Protein AF-X6LJA3-F1 (afdb_monomer_lite)

Secondary structure (DSSP, 8-state):
--------------PPP----BS---SEEEEEEEE--TTSHHHHTT--EEEEEESEEEEE-TTT--EE-TTT-SEEEEEEEEEEEESEEEEEEETTEEEEEEE--SEEEEE--TT--EEEEEEE-----SSHHHHHHHHHHHHTSHHHHHHHHHHHHTT-EEE--SSSSPHHHHHHHHHHHHTT-GGG---SS--EEE-SSHHHHHHHHHHHHTGGGGT-EEEEEEE-SSSPPTT----EEEEEE-GGG-

Radius of gyration: 22.87 Å; chains: 1; bounding box: 49×84×53 Å

pLDDT: mean 87.42, std 14.72, range [33.22, 97.56]

Organism: Reticulomyxa filosa (NCBI:txid46433)

Structure (mmCIF, N/CA/C/O backbone):
data_AF-X6LJA3-F1
#
_entry.id   AF-X6LJA3-F1
#
loop_
_atom_site.group_PDB
_atom_site.id
_atom_site.type_symbol
_atom_site.label_atom_id
_atom_site.label_alt_id
_atom_site.label_comp_id
_atom_site.label_asym_id
_atom_site.label_entity_id
_atom_site.label_seq_id
_atom_site.pdbx_PDB_ins_code
_atom_site.Cartn_x
_atom_site.Cartn_y
_atom_site.Cartn_z
_atom_site.occupancy
_atom_site.B_iso_or_equiv
_atom_site.auth_seq_id
_atom_site.auth_comp_id
_atom_site.auth_asym_id
_atom_site.auth_atom_id
_atom_site.pdbx_PDB_model_num
ATOM 1 N N . LEU A 1 1 ? -17.280 -63.345 0.187 1.00 38.72 1 LEU A N 1
ATOM 2 C CA . LEU A 1 1 ? -16.362 -62.192 0.068 1.00 38.72 1 LEU A CA 1
ATOM 3 C C . LEU A 1 1 ? -17.140 -60.957 0.488 1.00 38.72 1 LEU A C 1
ATOM 5 O O . LEU A 1 1 ? -18.298 -60.854 0.119 1.00 38.72 1 LEU A O 1
ATOM 9 N N . LYS A 1 2 ? -16.564 -60.158 1.389 1.00 33.75 2 LYS A N 1
ATOM 10 C CA . LYS A 1 2 ? -17.203 -59.024 2.069 1.00 33.75 2 LYS A CA 1
ATOM 11 C C . LYS A 1 2 ? -17.389 -57.859 1.091 1.00 33.75 2 LYS A C 1
ATOM 13 O O . LYS A 1 2 ? -16.405 -57.447 0.490 1.00 33.75 2 LYS A O 1
ATOM 18 N N . ASP A 1 3 ? -18.602 -57.322 0.999 1.00 35.16 3 ASP A N 1
ATOM 19 C CA . ASP A 1 3 ? -18.857 -56.023 0.373 1.00 35.16 3 ASP A CA 1
ATOM 20 C C . ASP A 1 3 ? -18.461 -54.910 1.350 1.00 35.16 3 ASP A C 1
ATOM 22 O O . ASP A 1 3 ? -19.082 -54.709 2.399 1.00 35.16 3 ASP A O 1
ATOM 26 N N . GLU A 1 4 ? -17.370 -54.218 1.029 1.00 37.41 4 GLU A N 1
ATOM 27 C CA . GLU A 1 4 ? -16.898 -53.047 1.756 1.00 37.41 4 GLU A CA 1
ATOM 28 C C . GLU A 1 4 ? -17.726 -51.811 1.392 1.00 37.41 4 GLU A C 1
ATOM 30 O O . GLU A 1 4 ? -17.773 -51.356 0.249 1.00 37.41 4 GLU A O 1
ATOM 35 N N . LYS A 1 5 ? -18.338 -51.226 2.424 1.00 42.97 5 LYS A N 1
ATOM 36 C CA . LYS A 1 5 ? -18.842 -49.854 2.438 1.00 42.97 5 LYS A CA 1
ATOM 37 C C . LYS A 1 5 ? -17.719 -48.878 2.060 1.00 42.97 5 LYS A C 1
ATOM 39 O O . LYS A 1 5 ? -16.726 -48.786 2.777 1.00 42.97 5 LYS A O 1
ATOM 44 N N . ARG A 1 6 ? -17.939 -48.041 1.046 1.00 34.94 6 ARG A N 1
ATOM 45 C CA . ARG A 1 6 ? -17.302 -46.718 0.950 1.00 34.94 6 ARG A CA 1
ATOM 46 C C . ARG A 1 6 ? -18.388 -45.654 0.942 1.00 34.94 6 ARG A C 1
ATOM 48 O O . ARG A 1 6 ? -18.987 -45.367 -0.088 1.00 34.94 6 ARG A O 1
ATOM 55 N N . GLY A 1 7 ? -18.649 -45.103 2.125 1.00 33.22 7 GLY A N 1
ATOM 56 C CA . GLY A 1 7 ? -19.331 -43.825 2.252 1.00 33.22 7 GLY A CA 1
ATOM 57 C C . GLY A 1 7 ? -18.412 -42.738 1.706 1.00 33.22 7 GLY A C 1
ATOM 58 O O . GLY A 1 7 ? -17.298 -42.569 2.194 1.00 33.22 7 GLY A O 1
ATOM 59 N N . GLN A 1 8 ? -18.861 -42.043 0.669 1.00 35.50 8 GLN A N 1
ATOM 60 C CA . GLN A 1 8 ? -18.330 -40.735 0.319 1.00 35.50 8 GLN A CA 1
ATOM 61 C C . GLN A 1 8 ? -19.235 -39.714 1.000 1.00 35.50 8 GLN A C 1
ATOM 63 O O . GLN A 1 8 ? -20.288 -39.352 0.479 1.00 35.50 8 GLN A O 1
ATOM 68 N N . GLU A 1 9 ? -18.846 -39.293 2.202 1.00 36.38 9 GLU A N 1
ATOM 69 C CA . GLU A 1 9 ? -19.297 -38.010 2.726 1.00 36.38 9 GLU A CA 1
ATOM 70 C C . GLU A 1 9 ? -18.697 -36.945 1.809 1.00 36.38 9 GLU A C 1
ATOM 72 O O . GLU A 1 9 ? -17.490 -36.713 1.791 1.00 36.38 9 GLU A O 1
ATOM 77 N N . ALA A 1 10 ? -19.544 -36.364 0.964 1.00 38.62 10 ALA A N 1
ATOM 78 C CA . ALA A 1 10 ? -19.203 -35.155 0.250 1.00 38.62 10 ALA A CA 1
ATOM 79 C C . ALA A 1 10 ? -18.990 -34.062 1.303 1.00 38.62 10 ALA A C 1
ATOM 81 O O . ALA A 1 10 ? -19.958 -33.564 1.881 1.00 38.62 10 ALA A O 1
ATOM 82 N N . GLU A 1 11 ? -17.730 -33.714 1.571 1.00 42.91 11 GLU A N 1
ATOM 83 C CA . GLU A 1 11 ? -17.377 -32.461 2.232 1.00 42.91 11 GLU A CA 1
ATOM 84 C C . GLU A 1 11 ? -17.993 -31.330 1.407 1.00 42.91 11 GLU A C 1
ATOM 86 O O . GLU A 1 11 ? -17.476 -30.905 0.373 1.00 42.91 11 GLU A O 1
ATOM 91 N N . GLN A 1 12 ? -19.171 -30.882 1.839 1.00 41.72 12 GLN A N 1
ATOM 92 C CA . GLN A 1 12 ? -19.770 -29.656 1.358 1.00 41.72 12 GLN A CA 1
ATOM 93 C C . GLN A 1 12 ? -18.778 -28.544 1.682 1.00 41.72 12 GLN A C 1
ATOM 95 O O . GLN A 1 12 ? -18.603 -28.182 2.846 1.00 41.72 12 GLN A O 1
ATOM 100 N N . LEU A 1 13 ? -18.120 -28.028 0.644 1.00 38.31 13 LEU A N 1
ATOM 101 C CA . LEU A 1 13 ? -17.401 -26.762 0.670 1.00 38.31 13 LEU A CA 1
ATOM 102 C C . LEU A 1 13 ? -18.356 -25.705 1.234 1.00 38.31 13 LEU A C 1
ATOM 104 O O . LEU A 1 13 ? -19.210 -25.173 0.521 1.00 38.31 13 LEU A O 1
ATOM 108 N N . LYS A 1 14 ? -18.257 -25.445 2.540 1.00 37.75 14 LYS A N 1
ATOM 109 C CA . LYS A 1 14 ? -18.965 -24.346 3.183 1.00 37.75 14 LYS A CA 1
ATOM 110 C C . LYS A 1 14 ? -18.365 -23.071 2.617 1.00 37.75 14 LYS A C 1
ATOM 112 O O . LYS A 1 14 ? -17.208 -22.755 2.876 1.00 37.75 14 LYS A O 1
ATOM 117 N N . LYS A 1 15 ? -19.153 -22.375 1.801 1.00 37.47 15 LYS A N 1
ATOM 118 C CA . LYS A 1 15 ? -18.878 -20.997 1.407 1.00 37.47 15 LYS A CA 1
ATOM 119 C C . LYS A 1 15 ? -18.719 -20.207 2.711 1.00 37.47 15 LYS A C 1
ATOM 121 O O . LYS A 1 15 ? -19.628 -20.245 3.536 1.00 37.47 15 LYS A O 1
ATOM 126 N N . GLU A 1 16 ? -17.563 -19.590 2.945 1.00 37.09 16 GLU A N 1
ATOM 127 C CA . GLU A 1 16 ? -17.429 -18.644 4.055 1.00 37.09 16 GLU A CA 1
ATOM 128 C C . GLU A 1 16 ? -18.474 -17.542 3.848 1.00 37.09 16 GLU A C 1
ATOM 130 O O . GLU A 1 16 ? -18.558 -16.967 2.760 1.00 37.09 16 GLU A O 1
ATOM 135 N N . ASP A 1 17 ? -19.310 -17.299 4.858 1.00 40.81 17 ASP A N 1
ATOM 136 C CA . ASP A 1 17 ? -20.282 -16.211 4.823 1.00 40.81 17 ASP A CA 1
ATOM 137 C C . ASP A 1 17 ? -19.525 -14.888 4.631 1.00 40.81 17 ASP A C 1
ATOM 139 O O . ASP A 1 17 ? -18.655 -14.545 5.439 1.00 40.81 17 ASP A O 1
ATOM 143 N N . GLU A 1 18 ? -19.847 -14.144 3.566 1.00 46.94 18 GLU A N 1
ATOM 144 C CA . GLU A 1 18 ? -19.379 -12.769 3.380 1.00 46.94 18 GLU A CA 1
ATOM 145 C C . GLU A 1 18 ? -19.833 -11.948 4.591 1.00 46.94 18 GLU A C 1
ATOM 147 O O . GLU A 1 18 ? -21.002 -11.579 4.727 1.00 46.94 18 GLU A O 1
ATOM 152 N N . LYS A 1 19 ? -18.912 -11.695 5.524 1.00 60.56 19 LYS A N 1
ATOM 153 C CA . LYS A 1 19 ? -19.192 -10.856 6.685 1.00 60.56 19 LYS A CA 1
ATOM 154 C C . LYS A 1 19 ? -19.360 -9.427 6.192 1.00 60.56 19 LYS A C 1
ATOM 156 O O . LYS A 1 19 ? -18.410 -8.818 5.714 1.00 60.56 19 LYS A O 1
ATOM 161 N N . VAL A 1 20 ? -20.575 -8.906 6.307 1.00 78.06 20 VAL A N 1
ATOM 162 C CA . VAL A 1 20 ? -20.877 -7.503 6.023 1.00 78.06 20 VAL A CA 1
ATOM 163 C C . VAL A 1 20 ? -20.087 -6.630 7.004 1.00 78.06 20 VAL A C 1
ATOM 165 O O . VAL A 1 20 ? -20.185 -6.807 8.218 1.00 78.06 20 VAL A O 1
ATOM 168 N N . GLU A 1 21 ? -19.291 -5.698 6.486 1.00 86.31 21 GLU A N 1
ATOM 169 C CA . GLU A 1 21 ? -18.510 -4.736 7.273 1.00 86.31 21 GLU A CA 1
ATOM 170 C C . GLU A 1 21 ? -19.047 -3.316 7.042 1.00 86.31 21 GLU A C 1
ATOM 172 O O . GLU A 1 21 ? -19.585 -3.008 5.977 1.00 86.31 21 GLU A O 1
ATOM 177 N N . ILE A 1 22 ? -18.920 -2.446 8.048 1.00 89.56 22 ILE A N 1
ATOM 178 C CA . ILE A 1 22 ? -19.412 -1.063 8.008 1.00 89.56 22 ILE A CA 1
ATOM 179 C C . ILE A 1 22 ? -18.238 -0.085 7.955 1.00 89.56 22 ILE A C 1
ATOM 181 O O . ILE A 1 22 ? -17.279 -0.219 8.711 1.00 89.56 22 ILE A O 1
ATOM 185 N N . GLY A 1 23 ? -18.350 0.950 7.123 1.00 87.81 23 GLY A N 1
ATOM 186 C CA . GLY A 1 23 ? -17.330 1.987 6.966 1.00 87.81 23 GLY A CA 1
ATOM 187 C C . GLY A 1 23 ? -16.419 1.762 5.760 1.00 87.81 23 GLY A C 1
ATOM 188 O O . GLY A 1 23 ? -16.382 0.689 5.164 1.00 87.81 23 GLY A O 1
ATOM 189 N N . GLU A 1 24 ? -15.692 2.812 5.384 1.00 89.44 24 GLU A N 1
ATOM 190 C CA . GLU A 1 24 ? -14.784 2.798 4.238 1.00 89.44 24 GLU A CA 1
ATOM 191 C C . GLU A 1 24 ? -13.332 2.800 4.697 1.00 89.44 24 GLU A C 1
ATOM 193 O O . GLU A 1 24 ? -12.935 3.576 5.568 1.00 89.44 24 GLU A O 1
ATOM 198 N N . THR A 1 25 ? -12.508 2.004 4.027 1.00 91.62 25 THR A N 1
ATOM 199 C CA . THR A 1 25 ? -11.062 2.045 4.204 1.00 91.62 25 THR A CA 1
ATOM 200 C C . THR A 1 25 ? -10.405 2.956 3.172 1.00 91.62 25 THR A C 1
ATOM 202 O O . THR A 1 25 ? -10.719 2.875 1.981 1.00 91.62 25 THR A O 1
ATOM 205 N N . LYS A 1 26 ? -9.467 3.805 3.603 1.00 91.88 26 LYS A N 1
ATOM 206 C CA . LYS A 1 26 ? -8.723 4.743 2.737 1.00 91.88 26 LYS A CA 1
ATOM 207 C C . LYS A 1 26 ? -7.233 4.704 3.063 1.00 91.88 26 LYS A C 1
ATOM 209 O O . LYS A 1 26 ? -6.812 3.988 3.967 1.00 91.88 26 LYS A O 1
ATOM 214 N N . SER A 1 27 ? -6.417 5.429 2.298 1.00 91.62 27 SER A N 1
ATOM 215 C CA . SER A 1 27 ? -4.964 5.442 2.507 1.00 91.62 27 SER A CA 1
ATOM 216 C C . SER A 1 27 ? -4.586 5.948 3.904 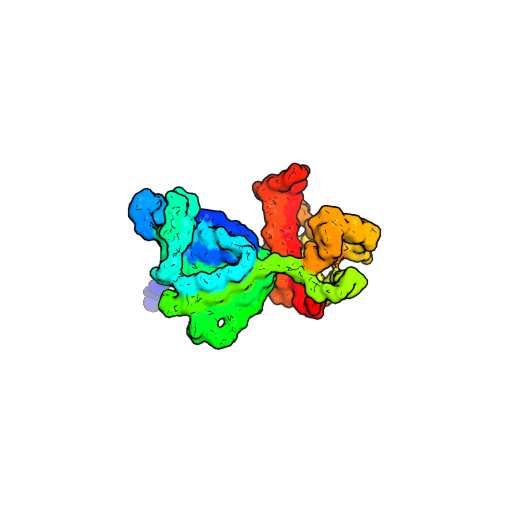1.00 91.62 27 SER A C 1
ATOM 218 O O . SER A 1 27 ? -5.279 6.797 4.469 1.00 91.62 27 SER A O 1
ATOM 220 N N . GLY A 1 28 ? -3.495 5.413 4.449 1.00 94.44 28 GLY A N 1
ATOM 221 C CA . GLY A 1 28 ? -3.054 5.626 5.823 1.00 94.44 28 GLY A CA 1
ATOM 222 C C . GLY A 1 28 ? -3.574 4.557 6.788 1.00 94.44 28 GLY A C 1
ATOM 223 O O . GLY A 1 28 ? -3.700 3.383 6.432 1.00 94.44 28 GLY A O 1
ATOM 224 N N . ILE A 1 29 ? -3.837 4.962 8.028 1.00 97.50 29 ILE A N 1
ATOM 225 C CA . ILE A 1 29 ? -4.220 4.079 9.131 1.00 97.50 29 ILE A CA 1
ATOM 226 C C . ILE A 1 29 ? -5.731 3.858 9.123 1.00 97.50 29 ILE A C 1
ATOM 228 O O . ILE A 1 29 ? -6.516 4.807 9.090 1.00 97.50 29 ILE A O 1
ATOM 232 N N . ASN A 1 30 ? -6.141 2.595 9.199 1.00 97.56 30 ASN A N 1
ATOM 233 C CA . ASN A 1 30 ? -7.525 2.180 9.372 1.00 97.56 30 ASN A CA 1
ATOM 234 C C . ASN A 1 30 ? -7.624 1.250 10.584 1.00 97.56 30 ASN A C 1
ATOM 236 O O . ASN A 1 30 ? -6.817 0.334 10.731 1.00 97.56 30 ASN A O 1
ATOM 240 N N . LEU A 1 31 ? -8.613 1.463 11.443 1.00 96.81 31 LEU A N 1
ATOM 241 C CA . LEU A 1 31 ? -8.868 0.641 12.624 1.00 96.81 31 LEU A CA 1
ATOM 242 C C . LEU A 1 31 ? -10.169 -0.133 12.444 1.00 96.81 31 LEU A C 1
ATOM 244 O O . LEU A 1 31 ? -11.146 0.437 11.965 1.00 96.81 31 LEU A O 1
ATOM 248 N N . GLN A 1 32 ? -10.191 -1.400 12.852 1.00 96.69 32 GLN A N 1
ATOM 249 C CA . GLN A 1 32 ? -11.406 -2.211 12.913 1.00 96.69 32 GLN A CA 1
ATOM 250 C C . GLN A 1 32 ? -11.780 -2.471 14.369 1.00 96.69 32 GLN A C 1
ATOM 252 O O . GLN A 1 32 ? -10.968 -3.004 15.128 1.00 96.69 32 GLN A O 1
ATOM 257 N N . GLY A 1 33 ? -13.012 -2.147 14.742 1.00 95.44 33 GLY A N 1
ATOM 258 C CA . GLY A 1 33 ? -13.569 -2.436 16.064 1.00 95.44 33 GLY A CA 1
ATOM 259 C C . GLY A 1 33 ? -15.067 -2.705 16.002 1.00 95.44 33 GLY A C 1
ATOM 260 O O . GLY A 1 33 ? -15.605 -3.012 14.936 1.00 95.44 33 GLY A O 1
ATOM 261 N N . TYR A 1 34 ? -15.745 -2.561 17.139 1.00 95.06 34 TYR A N 1
ATOM 262 C CA . TYR A 1 34 ? -17.189 -2.765 17.255 1.00 95.06 34 TYR A CA 1
ATOM 263 C C . TYR A 1 34 ? -17.862 -1.571 17.925 1.00 95.06 34 TYR A C 1
ATOM 265 O O . TYR A 1 34 ? -17.374 -1.044 18.924 1.00 95.06 34 TYR A O 1
ATOM 273 N N . CYS A 1 35 ? -19.000 -1.144 17.379 1.00 95.19 35 CYS A N 1
ATOM 274 C CA . CYS A 1 35 ? -19.807 -0.090 17.984 1.00 95.19 35 CYS A CA 1
ATOM 275 C C . CYS A 1 35 ? -20.523 -0.617 19.238 1.00 95.19 35 CYS A C 1
ATOM 277 O O . CYS A 1 35 ? -21.160 -1.667 19.195 1.00 95.19 35 CYS A O 1
ATOM 279 N N . THR A 1 36 ? -20.441 0.124 20.342 1.00 95.12 36 THR A N 1
ATOM 280 C CA . THR A 1 36 ? -21.101 -0.196 21.619 1.00 95.12 36 THR A CA 1
ATOM 281 C C . THR A 1 36 ? -22.424 0.545 21.817 1.00 95.12 36 THR A C 1
ATOM 283 O O . THR A 1 36 ? -23.137 0.280 22.784 1.00 95.12 36 THR A O 1
ATOM 286 N N . ASN A 1 37 ? -22.781 1.461 20.910 1.00 95.19 37 ASN A N 1
ATOM 287 C CA . ASN A 1 37 ? -24.060 2.160 20.955 1.00 95.19 37 ASN A CA 1
ATOM 288 C C . ASN A 1 37 ? -25.196 1.201 20.588 1.00 95.19 37 ASN A C 1
ATOM 290 O O . ASN A 1 37 ? -25.373 0.885 19.417 1.00 95.19 37 ASN A O 1
ATOM 294 N N . MET A 1 38 ? -25.995 0.783 21.568 1.00 93.38 38 MET A N 1
ATOM 295 C CA . MET A 1 38 ? -27.078 -0.185 21.362 1.00 93.38 38 MET A CA 1
ATOM 296 C C . MET A 1 38 ? -28.161 0.285 20.384 1.00 93.38 38 MET A C 1
ATOM 298 O O . MET A 1 38 ? -28.893 -0.557 19.869 1.00 93.38 38 MET A O 1
ATOM 302 N N . ASP A 1 39 ? -28.247 1.585 20.085 1.00 94.75 39 ASP A N 1
ATOM 303 C CA . ASP A 1 39 ? -29.182 2.125 19.093 1.00 94.75 39 ASP A CA 1
ATOM 304 C C . ASP A 1 39 ? -28.651 2.062 17.651 1.00 94.75 39 ASP A C 1
ATOM 306 O O . ASP A 1 39 ? -29.443 2.094 16.706 1.00 94.75 39 ASP A O 1
ATOM 310 N N . CYS A 1 40 ? -27.337 1.892 17.480 1.00 95.44 40 CYS A N 1
ATOM 311 C CA . CYS A 1 40 ? -26.640 1.781 16.198 1.00 95.44 40 CYS A CA 1
ATOM 312 C C . CYS A 1 40 ? -26.949 0.450 15.493 1.00 95.44 40 CYS A C 1
ATOM 314 O O . CYS A 1 40 ? -26.982 -0.609 16.131 1.00 95.44 40 CYS A O 1
ATOM 316 N N . LEU A 1 41 ? -27.126 0.466 14.168 1.00 93.31 41 LEU A N 1
ATOM 317 C CA . LEU A 1 41 ? -27.414 -0.753 13.405 1.00 93.31 41 LEU A CA 1
ATOM 318 C C . LEU A 1 41 ? -26.207 -1.693 13.404 1.00 93.31 41 LEU A C 1
ATOM 320 O O . LEU A 1 41 ? -26.367 -2.897 13.619 1.00 93.31 41 LEU A O 1
ATOM 324 N N . ALA A 1 42 ? -25.001 -1.135 13.256 1.00 92.75 42 ALA A N 1
ATOM 325 C CA . ALA A 1 42 ? -23.762 -1.906 13.310 1.00 92.75 42 ALA A CA 1
ATOM 326 C C . ALA A 1 42 ? -23.606 -2.663 14.642 1.00 92.75 42 ALA A C 1
ATOM 328 O O . ALA A 1 42 ? -23.199 -3.823 14.649 1.00 92.75 42 ALA A O 1
ATOM 329 N N . ALA A 1 43 ? -23.986 -2.041 15.765 1.00 93.69 43 ALA A N 1
ATOM 330 C CA . ALA A 1 43 ? -23.938 -2.669 17.085 1.00 93.69 43 ALA A CA 1
ATOM 331 C C . ALA A 1 43 ? -24.987 -3.783 17.234 1.00 93.69 43 ALA A C 1
ATOM 333 O O . ALA A 1 43 ? -24.655 -4.892 17.656 1.00 93.69 43 ALA A O 1
ATOM 334 N N . LYS A 1 44 ? -26.240 -3.522 16.830 1.00 93.69 44 LYS A N 1
ATOM 335 C CA . LYS A 1 44 ? -27.345 -4.501 16.886 1.00 93.69 44 LYS A CA 1
ATOM 336 C C . LYS A 1 44 ? -27.031 -5.768 16.092 1.00 93.69 44 LYS A C 1
ATOM 338 O O . LYS A 1 44 ? -27.313 -6.870 16.556 1.00 93.69 44 LYS A O 1
ATOM 343 N N . ALA A 1 45 ? -26.413 -5.608 14.924 1.00 91.81 45 ALA A N 1
ATOM 344 C CA . ALA A 1 45 ? -26.000 -6.710 14.063 1.00 91.81 45 ALA A CA 1
ATOM 345 C C . ALA A 1 45 ? -24.590 -7.252 14.382 1.00 91.81 45 ALA A C 1
ATOM 347 O O . ALA A 1 45 ? -24.152 -8.206 13.743 1.00 91.81 45 ALA A O 1
ATOM 348 N N . LYS A 1 46 ? -23.887 -6.683 15.377 1.00 92.12 46 LYS A N 1
ATOM 349 C CA . LYS A 1 46 ? -22.508 -7.041 15.767 1.00 92.12 46 LYS A CA 1
ATOM 350 C C . LYS A 1 46 ? -21.526 -7.036 14.587 1.00 92.12 46 LYS A C 1
ATOM 352 O O . LYS A 1 46 ? -20.637 -7.884 14.503 1.00 92.12 46 LYS A O 1
ATOM 357 N N . LEU A 1 47 ? -21.701 -6.090 13.667 1.00 93.50 47 LEU A N 1
ATOM 358 C CA . LEU A 1 47 ? -20.872 -5.977 12.472 1.00 93.50 47 LEU A CA 1
ATOM 359 C C . LEU A 1 47 ? -19.531 -5.311 12.812 1.00 93.50 47 LEU A C 1
ATOM 361 O O . LEU A 1 47 ? -19.511 -4.355 13.596 1.00 93.50 47 LEU A O 1
ATOM 365 N N . PRO A 1 48 ? -18.414 -5.767 12.217 1.00 94.56 48 PRO A N 1
ATOM 366 C CA . PRO A 1 48 ? -17.148 -5.054 12.287 1.00 94.56 48 PRO A CA 1
ATOM 367 C C . PRO A 1 48 ? -17.260 -3.665 11.652 1.00 94.56 48 PRO A C 1
ATOM 369 O O . PRO A 1 48 ? -17.876 -3.494 10.597 1.00 94.56 48 PRO A O 1
ATOM 372 N N . VAL A 1 49 ? -16.627 -2.679 12.285 1.00 95.75 49 VAL A N 1
ATOM 373 C CA . VAL A 1 49 ? -16.668 -1.276 11.868 1.00 95.75 49 VAL A CA 1
ATOM 374 C C . VAL A 1 49 ? -15.259 -0.772 11.582 1.00 95.75 49 VAL A C 1
ATOM 376 O O . VAL A 1 49 ? -14.405 -0.791 12.469 1.00 95.75 49 VAL A O 1
ATOM 379 N N . TRP A 1 50 ? -15.035 -0.289 10.363 1.00 96.88 50 TRP A N 1
ATOM 380 C CA . TRP A 1 50 ? -13.813 0.382 9.939 1.00 96.88 50 TRP A CA 1
ATOM 381 C C . TRP A 1 50 ? -13.856 1.884 10.223 1.00 96.88 50 TRP A C 1
ATOM 383 O O . TRP A 1 50 ? -14.834 2.568 9.921 1.00 96.88 50 TRP A O 1
ATOM 393 N N . ILE A 1 51 ? -12.750 2.406 10.747 1.00 96.19 51 ILE A N 1
ATOM 394 C CA . ILE A 1 51 ? -12.495 3.834 10.943 1.00 96.19 51 ILE A CA 1
ATOM 395 C C . ILE A 1 51 ? -11.212 4.190 10.203 1.00 96.19 51 ILE A C 1
ATOM 397 O O . ILE A 1 51 ? -10.160 3.625 10.497 1.00 96.19 51 ILE A O 1
ATOM 401 N N . ASN A 1 52 ? -11.269 5.150 9.284 1.00 96.31 52 ASN A N 1
ATOM 402 C CA . ASN A 1 52 ? -10.075 5.694 8.646 1.00 96.31 52 ASN A CA 1
ATOM 403 C C . ASN A 1 52 ? -9.570 6.923 9.414 1.00 96.31 52 ASN A C 1
ATOM 405 O O . ASN A 1 52 ? -10.321 7.870 9.632 1.00 96.31 52 ASN A O 1
ATOM 409 N N . LEU A 1 53 ? -8.293 6.905 9.793 1.00 95.69 53 LEU A N 1
ATOM 410 C CA . LEU A 1 53 ? -7.608 8.006 10.478 1.00 95.69 53 LEU A CA 1
ATOM 411 C C . LEU A 1 53 ? -6.630 8.755 9.560 1.00 95.69 53 LEU A C 1
ATOM 413 O O . LEU A 1 53 ? -6.103 9.796 9.940 1.00 95.69 53 LEU A O 1
ATOM 417 N N . GLY A 1 54 ? -6.406 8.257 8.340 1.00 95.75 54 GLY A N 1
ATOM 418 C CA . GLY A 1 54 ? -5.509 8.878 7.368 1.00 95.75 54 GLY A CA 1
ATOM 419 C C . GLY A 1 54 ? -4.027 8.704 7.712 1.00 95.75 54 GLY A C 1
ATOM 420 O O . GLY A 1 54 ? -3.635 7.758 8.396 1.00 95.75 54 GLY A O 1
ATOM 421 N N . PHE A 1 55 ? -3.183 9.587 7.176 1.00 95.81 55 PHE A N 1
ATOM 422 C CA . PHE A 1 55 ? -1.745 9.605 7.461 1.00 95.81 55 PHE A CA 1
ATOM 423 C C . PHE A 1 55 ? -1.460 10.377 8.748 1.00 95.81 55 PHE A C 1
ATOM 425 O O . PHE A 1 55 ? -2.054 11.429 8.980 1.00 95.81 55 PHE A O 1
ATOM 432 N N . GLY A 1 56 ? -0.511 9.891 9.540 1.00 96.69 56 GLY A N 1
ATOM 433 C CA . GLY A 1 56 ? -0.124 10.502 10.802 1.00 96.69 56 GLY A CA 1
ATOM 434 C C . GLY A 1 56 ? 0.388 9.477 11.802 1.00 96.69 56 GLY A C 1
ATOM 435 O O . GLY A 1 56 ? 0.624 8.315 11.462 1.00 96.69 56 GLY A O 1
ATOM 436 N N . ASP A 1 57 ? 0.516 9.939 13.038 1.00 97.25 57 ASP A N 1
ATOM 437 C CA . ASP A 1 57 ? 1.003 9.159 14.165 1.00 97.25 57 ASP A CA 1
ATOM 438 C C . ASP A 1 57 ? -0.129 9.049 15.189 1.00 97.25 57 ASP A C 1
ATOM 440 O O . ASP A 1 57 ? -0.721 10.057 15.584 1.00 97.25 57 ASP A O 1
ATOM 444 N N . ILE A 1 58 ? -0.449 7.826 15.606 1.00 96.56 58 ILE A N 1
ATOM 445 C CA . ILE A 1 58 ? -1.463 7.562 16.625 1.00 96.56 58 ILE A CA 1
ATOM 446 C C . ILE A 1 58 ? -0.901 6.662 17.714 1.00 96.56 58 ILE A C 1
ATOM 448 O O . ILE A 1 58 ? -0.084 5.778 17.453 1.00 96.56 58 ILE A O 1
ATOM 452 N N . SER A 1 59 ? -1.447 6.824 18.913 1.00 95.56 59 SER A N 1
ATOM 453 C CA . SER A 1 59 ? -1.284 5.868 20.000 1.00 95.56 59 SER A CA 1
ATOM 454 C C . SER A 1 59 ? -2.653 5.516 20.553 1.00 95.56 59 SER A C 1
ATOM 456 O O . SER A 1 59 ? -3.490 6.401 20.746 1.00 95.56 59 SER A O 1
ATOM 458 N N . PHE A 1 60 ? -2.907 4.234 20.801 1.00 95.12 60 PHE A N 1
ATOM 459 C CA . PHE A 1 60 ? -4.207 3.798 21.299 1.00 95.12 60 PHE A CA 1
ATOM 460 C C . PHE A 1 60 ? -4.119 2.585 22.219 1.00 95.12 60 PHE A C 1
ATOM 462 O O . PHE A 1 60 ? -3.176 1.795 22.176 1.00 95.12 60 PHE A O 1
ATOM 469 N N . ASN A 1 61 ? -5.138 2.461 23.069 1.00 94.44 61 ASN A N 1
ATOM 470 C CA . ASN A 1 61 ? -5.383 1.282 23.887 1.00 94.44 61 ASN A CA 1
ATOM 471 C C . ASN A 1 61 ? -6.680 0.637 23.380 1.00 94.44 61 ASN A C 1
ATOM 473 O O . ASN A 1 61 ? -7.726 1.287 23.474 1.00 94.44 61 ASN A O 1
ATOM 477 N N . PRO A 1 62 ? -6.647 -0.608 22.878 1.00 91.75 62 PRO A N 1
ATOM 478 C CA . PRO A 1 62 ? -7.790 -1.249 22.224 1.00 91.75 62 PRO A CA 1
ATOM 479 C C . PRO A 1 62 ? -9.079 -1.248 23.054 1.00 91.75 62 PRO A C 1
ATOM 481 O O . PRO A 1 62 ? -10.168 -1.095 22.504 1.00 91.75 62 PRO A O 1
ATOM 484 N N . ASP A 1 63 ? -8.938 -1.373 24.376 1.00 88.56 63 ASP A N 1
ATOM 485 C CA . ASP A 1 63 ? -10.046 -1.475 25.334 1.00 88.56 63 ASP A CA 1
ATOM 486 C C . ASP A 1 63 ? -10.518 -0.128 25.897 1.00 88.56 63 ASP A C 1
ATOM 488 O O . ASP A 1 63 ? -11.565 -0.059 26.536 1.00 88.56 63 ASP A O 1
ATOM 492 N N . LYS A 1 64 ? -9.730 0.940 25.728 1.00 88.12 64 LYS A N 1
ATOM 493 C CA . LYS A 1 64 ? -9.968 2.229 26.407 1.00 88.12 64 LYS A CA 1
ATOM 494 C C . LYS A 1 64 ? -10.265 3.369 25.445 1.00 88.12 64 LYS A C 1
ATOM 496 O O . LYS A 1 64 ? -10.916 4.334 25.831 1.00 88.12 64 LYS A O 1
ATOM 501 N N . THR A 1 65 ? -9.755 3.292 24.221 1.00 89.88 65 THR A N 1
ATOM 502 C CA . THR A 1 65 ? -9.930 4.343 23.222 1.00 89.88 65 THR A CA 1
ATOM 503 C C . THR A 1 65 ? -11.179 4.055 22.397 1.00 89.88 65 THR A C 1
ATOM 505 O O . THR A 1 65 ? -11.310 2.972 21.830 1.00 89.88 65 THR A O 1
ATOM 508 N N . ALA A 1 66 ? -12.084 5.032 22.321 1.00 92.88 66 ALA A N 1
ATOM 509 C CA . ALA A 1 66 ? -13.275 4.958 21.486 1.00 92.88 66 ALA A CA 1
ATOM 510 C C . ALA A 1 66 ? -13.163 5.905 20.286 1.00 92.88 66 ALA A C 1
ATOM 512 O O . ALA A 1 66 ? -12.638 7.013 20.403 1.00 92.88 66 ALA A O 1
ATOM 513 N N . TYR A 1 67 ? -13.689 5.473 19.143 1.00 95.38 67 TYR A N 1
ATOM 514 C CA . TYR A 1 67 ? -13.671 6.220 17.887 1.00 95.38 67 TYR A CA 1
ATOM 515 C C . TYR A 1 67 ? -15.083 6.442 17.353 1.00 95.38 67 TYR A C 1
ATOM 517 O O . TYR A 1 67 ? -16.010 5.684 17.656 1.00 95.38 67 TYR A O 1
ATOM 525 N N . SER A 1 68 ? -15.251 7.488 16.545 1.00 95.50 68 SER A N 1
ATOM 526 C CA . SER A 1 68 ? -16.534 7.807 15.921 1.00 95.50 68 SER A CA 1
ATOM 527 C C . SER A 1 68 ? -16.975 6.695 14.978 1.00 95.50 68 SER A C 1
ATOM 529 O O . SER A 1 68 ? -16.269 6.337 14.037 1.00 95.50 68 SER A O 1
ATOM 531 N N . CYS A 1 69 ? -18.161 6.149 15.235 1.00 95.31 69 CYS A N 1
ATOM 532 C CA . CYS A 1 69 ? -18.778 5.161 14.369 1.00 95.31 69 CYS A CA 1
ATOM 533 C C . CYS A 1 69 ? -19.274 5.846 13.087 1.00 95.31 69 CYS A C 1
ATOM 535 O O . CYS A 1 69 ? -20.025 6.811 13.196 1.00 95.31 69 CYS A O 1
ATOM 537 N N . PRO A 1 70 ? -18.925 5.364 11.884 1.00 93.75 70 PRO A N 1
ATOM 538 C CA . PRO A 1 70 ? -19.435 5.925 10.635 1.00 93.75 70 PRO A CA 1
ATOM 539 C C . PRO A 1 70 ? -20.948 5.721 10.441 1.00 93.75 70 PRO A C 1
ATOM 541 O O . PRO A 1 70 ? -21.540 6.458 9.664 1.00 93.75 70 PRO A O 1
ATOM 544 N N . ASP A 1 71 ? -21.575 4.766 11.141 1.00 92.94 71 ASP A N 1
ATOM 545 C CA . ASP A 1 71 ? -23.028 4.525 11.074 1.00 92.94 71 ASP A CA 1
ATOM 546 C C . ASP A 1 71 ? -23.814 5.517 11.946 1.00 92.94 71 ASP A C 1
ATOM 548 O O . ASP A 1 71 ? -24.675 6.240 11.457 1.00 92.94 71 ASP A O 1
ATOM 552 N N . CYS A 1 72 ? -23.492 5.604 13.244 1.00 94.00 72 CYS A N 1
ATOM 553 C CA . CYS A 1 72 ? -24.237 6.458 14.179 1.00 94.00 72 CYS A CA 1
ATOM 554 C C . CYS A 1 72 ? -23.572 7.811 14.498 1.00 94.00 72 CYS A C 1
ATOM 556 O O . CYS A 1 72 ? -24.138 8.612 15.240 1.00 94.00 72 CYS A O 1
ATOM 558 N N . GLY A 1 73 ? -22.356 8.065 14.008 1.00 93.44 73 GLY A N 1
ATOM 559 C CA . GLY A 1 73 ? -21.571 9.284 14.253 1.00 93.44 73 GLY A CA 1
ATOM 560 C C . GLY A 1 73 ? -20.964 9.411 15.659 1.00 93.44 73 GLY A C 1
ATOM 561 O O . GLY A 1 73 ? -20.101 10.259 15.878 1.00 93.44 73 GLY A O 1
ATOM 562 N N . GLN A 1 74 ? -21.379 8.576 16.616 1.00 94.38 74 GLN A N 1
ATOM 563 C CA . GLN A 1 74 ? -20.982 8.679 18.025 1.00 94.38 74 GLN A CA 1
ATOM 564 C C . GLN A 1 74 ? -19.622 8.012 18.302 1.00 94.38 74 GLN A C 1
ATOM 566 O O . GLN A 1 74 ? -19.347 6.962 17.708 1.00 94.38 74 GLN A O 1
ATOM 571 N N . PRO A 1 75 ? -18.801 8.530 19.242 1.00 95.12 75 PRO A N 1
ATOM 572 C CA . PRO A 1 75 ? -17.502 7.969 19.636 1.00 95.12 75 PRO A CA 1
ATOM 573 C C . PRO A 1 75 ? -17.668 6.682 20.457 1.00 95.12 75 PRO A C 1
ATOM 575 O O . PRO A 1 75 ? -17.489 6.651 21.670 1.00 95.12 75 PRO A O 1
ATOM 578 N N . THR A 1 76 ? -18.098 5.620 19.787 1.00 95.12 76 THR A N 1
ATOM 579 C CA . THR A 1 76 ? -18.616 4.389 20.403 1.00 95.12 76 THR A CA 1
ATOM 580 C C . THR A 1 76 ? -18.017 3.133 19.793 1.00 95.12 76 THR A C 1
ATOM 582 O O . THR A 1 76 ? -18.332 2.034 20.236 1.00 95.12 76 THR A O 1
ATOM 585 N N . VAL A 1 77 ? -17.152 3.255 18.783 1.00 94.88 77 VAL A N 1
ATOM 586 C CA . VAL A 1 77 ? -16.383 2.106 18.310 1.00 94.88 77 VAL A CA 1
ATOM 587 C C . VAL A 1 77 ? -15.255 1.852 19.294 1.00 94.88 77 VAL A C 1
ATOM 589 O O . VAL A 1 77 ? -14.344 2.667 19.409 1.00 94.88 77 VAL A O 1
ATOM 592 N N . ALA A 1 78 ? -15.339 0.731 19.997 1.00 92.06 78 ALA A N 1
ATOM 593 C CA . ALA A 1 78 ? -14.357 0.262 20.963 1.00 92.06 78 ALA A CA 1
ATOM 594 C C . ALA A 1 78 ? -13.860 -1.135 20.560 1.00 92.06 78 ALA A C 1
ATOM 596 O O . ALA A 1 78 ? -14.244 -1.657 19.509 1.00 92.06 78 ALA A O 1
ATOM 597 N N . LEU A 1 79 ? -13.022 -1.741 21.409 1.00 91.19 79 LEU A N 1
ATOM 598 C CA . LEU A 1 79 ? -12.478 -3.087 21.214 1.00 91.19 79 LEU A CA 1
ATOM 599 C C . LEU A 1 79 ? -11.814 -3.208 19.842 1.00 91.19 79 LEU A C 1
ATOM 601 O O . LEU A 1 79 ? -12.247 -3.980 18.986 1.00 91.19 79 LEU A O 1
ATOM 605 N N . ILE A 1 80 ? -10.795 -2.381 19.609 1.00 95.88 80 ILE A N 1
ATOM 606 C CA . ILE A 1 80 ? -10.061 -2.412 18.344 1.00 95.88 80 ILE A CA 1
ATOM 607 C C . ILE A 1 80 ? -9.375 -3.773 18.210 1.00 95.88 80 ILE A C 1
ATOM 609 O O . ILE A 1 80 ? -8.477 -4.106 18.976 1.00 95.88 80 ILE A O 1
ATOM 613 N N . VAL A 1 81 ? -9.802 -4.563 17.230 1.00 94.56 81 VAL A N 1
ATOM 614 C CA . VAL A 1 81 ? -9.312 -5.933 17.002 1.00 94.56 81 VAL A CA 1
ATOM 615 C C . VAL A 1 81 ? -8.295 -6.013 15.871 1.00 94.56 81 VAL A C 1
ATOM 617 O O . VAL A 1 81 ? -7.567 -7.001 15.757 1.00 94.56 81 VAL A O 1
ATOM 620 N N . LYS A 1 82 ? -8.239 -4.991 15.011 1.00 95.94 82 LYS A N 1
ATOM 621 C CA . LYS A 1 82 ? -7.363 -4.987 13.841 1.00 95.94 82 LYS A CA 1
ATOM 622 C C . LYS A 1 82 ? -6.922 -3.574 13.483 1.00 95.94 82 LYS A C 1
ATOM 624 O O . LYS A 1 82 ? -7.723 -2.643 13.520 1.00 95.94 82 LYS A O 1
ATOM 629 N N . VAL A 1 83 ? -5.668 -3.442 13.070 1.00 96.69 83 VAL A N 1
ATOM 630 C CA . VAL A 1 83 ? -5.163 -2.278 12.335 1.00 96.69 83 VAL A CA 1
ATOM 631 C C . VAL A 1 83 ? -4.919 -2.716 10.902 1.00 96.69 83 VAL A C 1
ATOM 633 O O . VAL A 1 83 ? -4.310 -3.756 10.661 1.00 96.69 83 VAL A O 1
ATOM 636 N N . MET A 1 84 ? -5.369 -1.914 9.949 1.00 96.06 84 MET A N 1
ATOM 637 C CA . MET A 1 84 ? -4.966 -2.023 8.561 1.00 96.06 84 MET A CA 1
ATOM 638 C C . MET A 1 84 ? -4.246 -0.750 8.145 1.00 96.06 84 MET A C 1
ATOM 640 O O . MET A 1 84 ? -4.805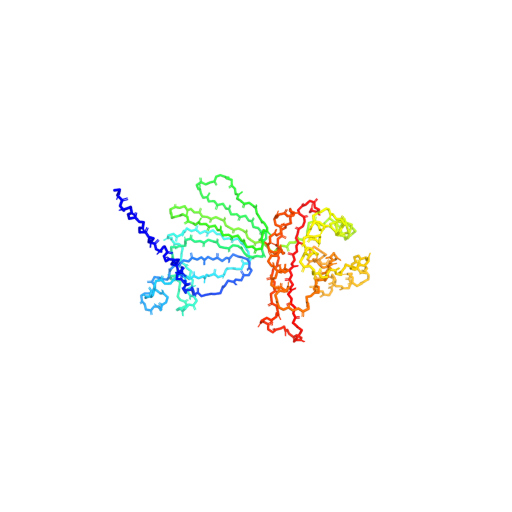 0.345 8.225 1.00 96.06 84 MET A O 1
ATOM 644 N N . VAL A 1 85 ? -3.023 -0.899 7.657 1.00 95.00 85 VAL A N 1
ATOM 645 C CA . VAL A 1 85 ? -2.310 0.193 7.002 1.00 95.00 85 VAL A CA 1
ATOM 646 C C . VAL A 1 85 ? -2.418 0.008 5.497 1.00 95.00 85 VAL A C 1
ATOM 648 O O . VAL A 1 85 ? -2.218 -1.094 4.990 1.00 95.00 85 VAL A O 1
ATOM 651 N N . PHE A 1 86 ? -2.796 1.073 4.794 1.00 91.19 86 PHE A N 1
ATOM 652 C CA . PHE A 1 86 ? -3.121 1.019 3.374 1.00 91.19 86 PHE A CA 1
ATOM 653 C C . PHE A 1 86 ? -2.395 2.112 2.586 1.00 91.19 86 PHE A C 1
ATOM 655 O O . PHE A 1 86 ? -2.541 3.293 2.899 1.00 91.19 86 PHE A O 1
ATOM 662 N N . ASN A 1 87 ? -1.665 1.735 1.534 1.00 88.62 87 ASN A N 1
ATOM 663 C CA . ASN A 1 87 ? -0.905 2.628 0.650 1.00 88.62 87 ASN A CA 1
ATOM 664 C C . ASN A 1 87 ? -0.033 3.626 1.439 1.00 88.62 87 ASN A C 1
ATOM 666 O O . ASN A 1 87 ? -0.133 4.846 1.259 1.00 88.62 87 ASN A O 1
ATOM 670 N N . ALA A 1 88 ? 0.743 3.108 2.390 1.00 90.31 88 ALA A N 1
ATOM 671 C CA . ALA A 1 88 ? 1.570 3.905 3.280 1.00 90.31 88 ALA A CA 1
ATOM 672 C C . ALA A 1 88 ? 2.861 3.162 3.634 1.00 90.31 88 ALA A C 1
ATOM 674 O O . ALA A 1 88 ? 2.868 1.941 3.747 1.00 90.31 88 ALA A O 1
ATOM 675 N N . GLU A 1 89 ? 3.926 3.924 3.851 1.00 91.62 89 GLU A N 1
ATOM 676 C CA . GLU A 1 89 ? 5.061 3.463 4.645 1.00 91.62 89 GLU A CA 1
ATOM 677 C C . GLU A 1 89 ? 4.691 3.604 6.113 1.00 91.62 89 GLU A C 1
ATOM 679 O O . GLU A 1 89 ? 4.181 4.653 6.530 1.00 91.62 89 GLU A O 1
ATOM 684 N N . HIS A 1 90 ? 4.958 2.583 6.917 1.00 94.44 90 HIS A N 1
ATOM 685 C CA . HIS A 1 90 ? 4.542 2.614 8.308 1.00 94.44 90 HIS A CA 1
ATOM 686 C C . HIS A 1 90 ? 5.466 1.891 9.259 1.00 94.44 90 HIS A C 1
ATOM 688 O O . HIS A 1 90 ? 6.282 1.044 8.898 1.00 94.44 90 HIS A O 1
ATOM 694 N N . THR A 1 91 ? 5.280 2.247 10.524 1.00 95.69 91 THR A N 1
ATOM 695 C CA . THR A 1 91 ? 5.801 1.510 11.664 1.00 95.69 91 THR A CA 1
ATOM 696 C C . THR A 1 91 ? 4.682 1.237 12.649 1.00 95.69 91 THR A C 1
ATOM 698 O O . THR A 1 91 ? 3.898 2.140 12.946 1.00 95.69 91 THR A O 1
ATOM 701 N N . ILE A 1 92 ? 4.635 0.024 13.187 1.00 95.19 92 ILE A N 1
ATOM 702 C CA . ILE A 1 92 ? 3.742 -0.349 14.284 1.00 95.19 92 ILE A CA 1
ATOM 703 C C . ILE A 1 92 ? 4.549 -0.996 15.407 1.00 95.19 92 ILE A C 1
ATOM 705 O O . ILE A 1 92 ? 5.337 -1.913 15.174 1.00 95.19 92 ILE A O 1
ATOM 709 N N . SER A 1 93 ? 4.348 -0.520 16.630 1.00 94.62 93 SER A N 1
ATOM 710 C CA . SER A 1 93 ? 4.899 -1.099 17.854 1.00 94.62 93 SER A CA 1
ATOM 711 C C . SER A 1 93 ? 3.785 -1.376 18.857 1.00 94.62 93 SER A C 1
ATOM 713 O O . SER A 1 93 ? 2.714 -0.768 18.821 1.00 94.62 93 SER A O 1
ATOM 715 N N . SER A 1 94 ? 4.044 -2.326 19.751 1.00 93.75 94 SER A N 1
ATOM 716 C CA . SER A 1 94 ? 3.168 -2.658 20.871 1.00 93.75 94 SER A CA 1
ATOM 717 C C . SER A 1 94 ? 3.958 -2.563 22.168 1.00 93.75 94 SER A C 1
ATOM 719 O O . SER A 1 94 ? 5.152 -2.846 22.162 1.00 93.75 94 SER A O 1
ATOM 721 N N . SER A 1 95 ? 3.306 -2.232 23.283 1.00 90.88 95 SER A N 1
ATOM 722 C CA . SER A 1 95 ? 3.924 -2.248 24.618 1.00 90.88 95 SER A CA 1
ATOM 723 C C . SER A 1 95 ? 4.617 -3.565 24.960 1.00 90.88 95 SER A C 1
ATOM 725 O O . SER A 1 95 ? 5.591 -3.573 25.707 1.00 90.88 95 SER A O 1
ATOM 727 N N . ASP A 1 96 ? 4.111 -4.671 24.414 1.00 85.88 96 ASP A N 1
ATOM 728 C CA . ASP A 1 96 ? 4.569 -6.021 24.743 1.00 85.88 96 ASP A CA 1
ATOM 729 C C . ASP A 1 96 ? 5.737 -6.474 23.849 1.00 85.88 96 ASP A C 1
ATOM 731 O O . ASP A 1 96 ? 6.403 -7.459 24.162 1.00 85.88 96 ASP A O 1
ATOM 735 N N . ASN A 1 97 ? 5.998 -5.765 22.745 1.00 80.25 97 ASN A N 1
ATOM 736 C CA . ASN A 1 97 ? 7.024 -6.113 21.765 1.00 80.25 97 ASN A CA 1
ATOM 737 C C . ASN A 1 97 ? 8.060 -4.995 21.654 1.00 80.25 97 ASN A C 1
ATOM 739 O O . ASN A 1 97 ? 7.750 -3.873 21.262 1.00 80.25 97 ASN A O 1
ATOM 743 N N . SER A 1 98 ? 9.322 -5.325 21.917 1.00 69.88 98 SER A N 1
ATOM 744 C CA . SER A 1 98 ? 10.418 -4.351 21.886 1.00 69.88 98 SER A CA 1
ATOM 745 C C . SER A 1 98 ? 10.833 -3.912 20.478 1.00 69.88 98 SER A C 1
ATOM 747 O O . SER A 1 98 ? 11.477 -2.873 20.341 1.00 69.88 98 SER A O 1
ATOM 749 N N . ILE A 1 99 ? 10.484 -4.672 19.434 1.00 82.25 99 ILE A N 1
ATOM 750 C CA . ILE A 1 99 ? 10.900 -4.387 18.055 1.00 82.25 99 ILE A CA 1
ATOM 751 C C . ILE A 1 99 ? 9.690 -3.899 17.244 1.00 82.25 99 ILE A C 1
ATOM 753 O O . ILE A 1 99 ? 8.746 -4.671 17.052 1.00 82.25 99 ILE A O 1
ATOM 757 N N . PRO A 1 100 ? 9.698 -2.645 16.751 1.00 86.94 100 PRO A N 1
ATOM 758 C CA . PRO A 1 100 ? 8.667 -2.159 15.847 1.00 86.94 100 PRO A CA 1
ATOM 759 C C . PRO A 1 100 ? 8.749 -2.884 14.501 1.00 86.94 100 PRO A C 1
ATOM 761 O O . PRO A 1 100 ? 9.833 -3.105 13.962 1.00 86.94 100 PRO A O 1
ATOM 764 N N . VAL A 1 101 ? 7.594 -3.193 13.921 1.00 89.56 101 VAL A N 1
ATOM 765 C CA . VAL A 1 101 ? 7.508 -3.655 12.532 1.00 89.56 101 VAL A CA 1
ATOM 766 C C . VAL A 1 101 ? 7.536 -2.427 11.633 1.00 89.56 101 VAL A C 1
ATOM 768 O O . VAL A 1 101 ? 6.723 -1.528 11.833 1.00 89.56 101 VAL A O 1
ATOM 771 N N . LYS A 1 102 ? 8.449 -2.389 10.657 1.00 89.25 102 LYS A N 1
ATOM 772 C CA . LYS A 1 102 ? 8.520 -1.363 9.606 1.00 89.25 102 LYS A CA 1
ATOM 773 C C . LYS A 1 102 ? 8.209 -2.003 8.258 1.00 89.25 102 LYS A C 1
ATOM 775 O O . LYS A 1 102 ? 8.781 -3.046 7.954 1.00 89.25 102 LYS A O 1
ATOM 780 N N . ASP A 1 103 ? 7.330 -1.386 7.475 1.00 84.06 103 ASP A N 1
ATOM 781 C CA . ASP A 1 103 ? 6.859 -1.957 6.212 1.00 84.06 103 ASP A CA 1
ATOM 782 C C . ASP A 1 103 ? 6.339 -0.867 5.239 1.00 84.06 103 ASP A C 1
ATOM 784 O O . ASP A 1 103 ? 6.147 0.282 5.641 1.00 84.06 103 ASP A O 1
ATOM 788 N N . ASN A 1 104 ? 6.158 -1.205 3.959 1.00 81.56 104 ASN A N 1
ATOM 789 C CA . ASN A 1 104 ? 5.654 -0.332 2.889 1.00 81.56 104 ASN A CA 1
ATOM 790 C C . ASN A 1 104 ? 4.764 -1.049 1.847 1.00 81.56 104 ASN A C 1
ATOM 792 O O . ASN A 1 104 ? 4.521 -0.505 0.764 1.00 81.56 104 ASN A O 1
ATOM 796 N N . HIS A 1 105 ? 4.272 -2.259 2.142 1.00 81.38 105 HIS A N 1
ATOM 797 C CA . HIS A 1 105 ? 3.308 -2.928 1.265 1.00 81.38 105 HIS A CA 1
ATOM 798 C C . HIS A 1 105 ? 2.017 -2.109 1.104 1.00 81.38 105 HIS A C 1
ATOM 800 O O . HIS A 1 105 ? 1.562 -1.409 2.009 1.00 81.38 105 HIS A O 1
ATOM 806 N N . TYR A 1 106 ? 1.369 -2.261 -0.054 1.00 80.88 106 TYR A N 1
ATOM 807 C CA . TYR A 1 106 ? 0.092 -1.619 -0.378 1.00 80.88 106 TYR A CA 1
ATOM 808 C C . TYR A 1 106 ? -0.988 -1.846 0.683 1.00 80.88 106 TYR A C 1
ATOM 810 O O . TYR A 1 106 ? -1.817 -0.964 0.904 1.00 80.88 106 TYR A O 1
ATOM 818 N N . GLN A 1 107 ? -1.000 -3.008 1.336 1.00 88.00 107 GLN A N 1
ATOM 819 C CA . GLN A 1 107 ? -1.967 -3.323 2.377 1.00 88.00 107 GLN A CA 1
ATOM 820 C C . GLN A 1 107 ? -1.360 -4.281 3.402 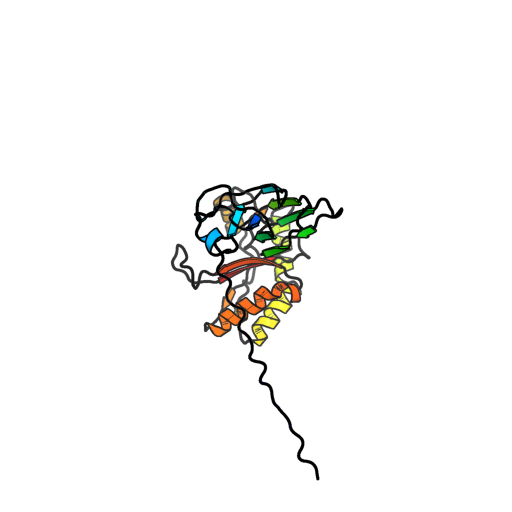1.00 88.00 107 GLN A C 1
ATOM 822 O O . GLN A 1 107 ? -1.002 -5.405 3.059 1.00 88.00 107 GLN A O 1
ATOM 827 N N . CYS A 1 108 ? -1.311 -3.855 4.664 1.00 90.69 108 CYS A N 1
ATOM 828 C CA . CYS A 1 108 ? -0.875 -4.683 5.788 1.00 90.69 108 CYS A CA 1
ATOM 829 C C . CYS A 1 108 ? -1.979 -4.781 6.835 1.00 90.69 108 CYS A C 1
ATOM 831 O O . CYS A 1 108 ? -2.584 -3.771 7.199 1.00 90.69 108 CYS A O 1
ATOM 833 N N . PHE A 1 109 ? -2.198 -5.985 7.362 1.00 93.75 109 PHE A N 1
ATOM 834 C CA . PHE A 1 109 ? -3.143 -6.244 8.444 1.00 93.75 109 PHE A CA 1
ATOM 835 C C . PHE A 1 109 ? -2.405 -6.703 9.696 1.00 93.75 109 PHE A C 1
ATOM 837 O O . PHE A 1 109 ? -1.653 -7.674 9.664 1.00 93.75 109 PHE A O 1
ATOM 844 N N . TYR A 1 110 ? -2.681 -6.039 10.813 1.00 94.75 110 TYR A N 1
ATOM 845 C CA . TYR A 1 110 ? -2.118 -6.356 12.116 1.00 94.75 110 TYR A CA 1
ATOM 846 C C . TYR A 1 110 ? -3.245 -6.740 13.074 1.00 94.75 110 TYR A C 1
ATOM 848 O O . TYR A 1 110 ? -4.115 -5.904 13.349 1.00 94.75 110 TYR A O 1
ATOM 856 N N 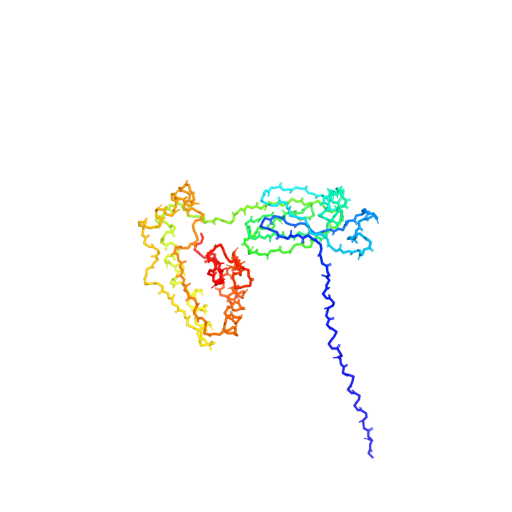. PRO A 1 111 ? -3.272 -7.985 13.581 1.00 94.06 111 PRO A N 1
ATOM 857 C CA . PRO A 1 111 ? -4.177 -8.342 14.660 1.00 94.06 111 PRO A CA 1
ATOM 858 C C . PRO A 1 111 ? -3.776 -7.589 15.930 1.00 94.06 111 PRO A C 1
ATOM 860 O O . PRO A 1 111 ? -2.593 -7.466 16.251 1.00 94.06 111 PRO A O 1
ATOM 863 N N . ILE A 1 112 ? -4.774 -7.087 16.649 1.00 94.44 112 ILE A N 1
ATOM 864 C CA . ILE A 1 112 ? -4.582 -6.300 17.863 1.00 94.44 112 ILE A CA 1
ATOM 865 C C . ILE A 1 112 ? -4.996 -7.130 19.070 1.00 94.44 112 ILE A C 1
ATOM 867 O O . ILE A 1 112 ? -6.070 -7.732 19.099 1.00 94.44 112 ILE A O 1
ATOM 871 N N . LYS A 1 113 ? -4.113 -7.173 20.065 1.00 91.88 113 LYS A N 1
ATOM 872 C CA . LYS A 1 113 ? -4.312 -7.894 21.315 1.00 91.88 113 LYS A CA 1
ATOM 873 C C . LYS A 1 113 ? -4.832 -6.928 22.374 1.00 91.88 113 LYS A C 1
ATOM 875 O O . LYS A 1 113 ? -4.297 -5.836 22.549 1.00 91.88 113 LYS A O 1
ATOM 880 N N . LEU A 1 114 ? -5.868 -7.352 23.091 1.00 90.19 114 LEU A N 1
ATOM 881 C CA . LEU A 1 114 ? -6.407 -6.593 24.217 1.00 90.19 114 LEU A CA 1
ATOM 882 C C . LEU A 1 114 ? -5.391 -6.542 25.369 1.00 90.19 114 LEU A C 1
ATOM 884 O O . LEU A 1 114 ? -4.596 -7.467 25.553 1.00 90.19 114 LEU A O 1
ATOM 888 N N . GLY A 1 115 ? -5.428 -5.463 26.148 1.00 89.75 115 GLY A N 1
ATOM 889 C CA . GLY A 1 115 ? -4.511 -5.221 27.266 1.00 89.75 115 GLY A CA 1
ATOM 890 C C . GLY A 1 115 ? -3.152 -4.605 26.906 1.00 89.75 115 GLY A C 1
ATOM 891 O O . GLY A 1 115 ? -2.495 -4.083 27.805 1.00 89.75 115 GLY A O 1
ATOM 892 N N . SER A 1 116 ? -2.750 -4.598 25.633 1.00 92.06 116 SER A N 1
ATOM 893 C CA . SER A 1 116 ? -1.515 -3.946 25.165 1.00 92.06 116 SER A CA 1
ATOM 894 C C . SER A 1 116 ? -1.814 -2.546 24.614 1.00 92.06 116 SER A C 1
ATOM 896 O O . SER A 1 116 ? -2.896 -2.302 24.079 1.00 92.06 116 SER A O 1
ATOM 898 N N . SER A 1 117 ? -0.859 -1.619 24.697 1.00 94.12 117 SER A N 1
ATOM 899 C CA . SER A 1 117 ? -0.945 -0.342 23.974 1.00 94.12 117 SER A CA 1
ATOM 900 C C . SER A 1 117 ? -0.203 -0.430 22.643 1.00 94.12 117 SER A C 1
ATOM 902 O O . SER A 1 117 ? 0.713 -1.241 22.486 1.00 94.12 117 SER A O 1
ATOM 904 N N . TYR A 1 118 ? -0.615 0.384 21.672 1.00 95.75 118 TYR A N 1
ATOM 905 C CA . TYR A 1 118 ? -0.033 0.401 20.333 1.00 95.75 118 TYR A CA 1
ATOM 906 C C . TYR A 1 118 ? 0.313 1.821 19.907 1.00 95.75 118 TYR A C 1
ATOM 908 O O . TYR A 1 118 ? -0.446 2.753 20.178 1.00 95.75 118 TYR A O 1
ATOM 916 N N . GLU A 1 119 ? 1.429 1.960 19.198 1.00 96.62 119 GLU A N 1
ATOM 917 C CA . GLU A 1 119 ? 1.815 3.167 18.470 1.00 96.62 119 GLU A CA 1
ATOM 918 C C . GLU A 1 119 ? 1.917 2.805 16.986 1.00 96.62 119 GLU A C 1
ATOM 920 O O . GLU A 1 119 ? 2.563 1.824 16.610 1.00 96.62 119 GLU A O 1
ATOM 925 N N . VAL A 1 120 ? 1.237 3.574 16.137 1.00 96.62 120 VAL A N 1
ATOM 926 C CA . VAL A 1 120 ? 1.207 3.361 14.688 1.00 96.62 120 VAL A CA 1
ATOM 927 C C . VAL A 1 120 ? 1.531 4.675 14.004 1.00 96.62 120 VAL A C 1
ATOM 929 O O . VAL A 1 120 ? 0.883 5.687 14.258 1.00 96.62 120 VAL A O 1
ATOM 932 N N . LYS A 1 121 ? 2.516 4.647 13.111 1.00 97.00 121 LYS A N 1
ATOM 933 C CA . LYS A 1 121 ? 2.901 5.786 12.272 1.00 97.00 121 LYS A CA 1
ATOM 934 C C . LYS A 1 121 ? 2.715 5.391 10.833 1.00 97.00 121 LYS A C 1
ATOM 936 O O . LYS A 1 121 ? 3.254 4.363 10.438 1.00 97.00 121 LYS A O 1
ATOM 941 N N . ALA A 1 122 ? 1.996 6.189 10.060 1.00 96.25 122 ALA A N 1
ATOM 942 C CA . ALA A 1 122 ? 1.825 5.963 8.633 1.00 96.25 122 ALA A CA 1
ATOM 943 C C . ALA A 1 122 ? 2.073 7.251 7.856 1.00 96.25 122 ALA A C 1
ATOM 945 O O . ALA A 1 122 ? 1.461 8.289 8.115 1.00 96.25 122 ALA A O 1
ATOM 946 N N . LYS A 1 123 ? 2.940 7.162 6.853 1.00 93.81 123 LYS A N 1
ATOM 947 C CA . LYS A 1 123 ? 3.289 8.252 5.947 1.00 93.81 123 LYS A CA 1
ATOM 948 C C . LYS A 1 123 ? 2.961 7.852 4.518 1.00 93.81 123 LYS A C 1
ATOM 950 O O . LYS A 1 123 ? 2.892 6.672 4.182 1.00 93.81 123 LYS A O 1
ATOM 955 N N . LYS A 1 124 ? 2.739 8.849 3.663 1.00 90.31 124 LYS A N 1
ATOM 956 C CA . LYS A 1 124 ? 2.628 8.607 2.220 1.00 90.31 124 LYS A CA 1
ATOM 957 C C . LYS A 1 124 ? 3.904 7.918 1.744 1.00 90.31 124 LYS A C 1
ATOM 959 O O . LYS A 1 124 ? 4.980 8.348 2.145 1.00 90.31 124 LYS A O 1
ATOM 964 N N . ILE A 1 125 ? 3.756 6.912 0.886 1.00 86.88 125 ILE A N 1
ATOM 965 C CA . ILE A 1 125 ? 4.891 6.262 0.224 1.00 86.88 125 ILE A CA 1
ATOM 966 C C . ILE A 1 125 ? 5.629 7.308 -0.613 1.00 86.88 125 ILE A C 1
ATOM 968 O O . ILE A 1 125 ? 4.991 8.084 -1.338 1.00 86.88 125 ILE A O 1
ATOM 972 N N . ARG A 1 126 ? 6.955 7.336 -0.504 1.00 88.44 126 ARG A N 1
ATOM 973 C CA . ARG A 1 126 ? 7.831 8.255 -1.236 1.00 88.44 126 ARG A CA 1
ATOM 974 C C . ARG A 1 126 ? 8.961 7.473 -1.897 1.00 88.44 126 ARG A C 1
ATOM 976 O O . ARG A 1 126 ? 9.244 6.336 -1.549 1.00 88.44 126 ARG A O 1
ATOM 983 N N . GLN A 1 127 ? 9.576 8.086 -2.895 1.00 89.31 127 GLN A N 1
ATOM 984 C CA . GLN A 1 127 ? 10.890 7.660 -3.356 1.00 89.31 127 GLN A CA 1
ATOM 985 C C . GLN A 1 127 ? 11.935 8.165 -2.353 1.00 89.31 127 GLN A C 1
ATOM 987 O O . GLN A 1 127 ? 11.772 9.246 -1.777 1.00 89.31 127 GLN A O 1
ATOM 992 N N . HIS A 1 128 ? 13.012 7.408 -2.170 1.00 90.56 128 HIS A N 1
ATOM 993 C CA . HIS A 1 128 ? 14.142 7.790 -1.317 1.00 90.56 128 HIS A CA 1
ATOM 994 C C . HIS A 1 128 ? 15.353 8.239 -2.140 1.00 90.56 128 HIS A C 1
ATOM 996 O O . HIS A 1 128 ? 16.502 7.986 -1.779 1.00 90.56 128 HIS A O 1
ATOM 1002 N N . ALA A 1 129 ? 15.101 8.925 -3.258 1.00 93.00 129 ALA A N 1
ATOM 1003 C CA . ALA A 1 129 ? 16.170 9.458 -4.081 1.00 93.00 129 ALA A CA 1
ATOM 1004 C C . ALA A 1 129 ? 16.809 10.691 -3.433 1.00 93.00 129 ALA A C 1
ATOM 1006 O O . ALA A 1 129 ? 16.143 11.525 -2.810 1.00 93.00 129 ALA A O 1
ATOM 1007 N N . THR A 1 130 ? 18.124 10.786 -3.596 1.00 94.94 130 THR A N 1
ATOM 1008 C CA . THR A 1 130 ? 18.973 11.875 -3.096 1.00 94.94 130 THR A CA 1
ATOM 1009 C C . THR A 1 130 ? 19.056 13.051 -4.071 1.00 94.94 130 THR A C 1
ATOM 1011 O O . THR A 1 130 ? 19.332 14.179 -3.660 1.00 94.94 130 THR A O 1
ATOM 1014 N N . SER A 1 131 ? 18.782 12.802 -5.355 1.00 94.94 131 SER A N 1
ATOM 1015 C CA . SER A 1 131 ? 18.657 13.807 -6.411 1.00 94.94 131 SER A CA 1
ATOM 1016 C C . SER A 1 131 ? 17.713 13.327 -7.522 1.00 94.94 131 SER A C 1
ATOM 1018 O O . SER A 1 131 ? 17.265 12.177 -7.528 1.00 94.94 131 SER A O 1
ATOM 1020 N N . LEU A 1 132 ? 17.409 14.200 -8.488 1.00 92.75 132 LEU A N 1
ATOM 1021 C CA . LEU A 1 132 ? 16.613 13.825 -9.658 1.00 92.75 132 LEU A CA 1
ATOM 1022 C C . LEU A 1 132 ? 17.365 12.843 -10.571 1.00 92.75 132 LEU A C 1
ATOM 1024 O O . LEU A 1 132 ? 16.764 11.920 -11.114 1.00 92.75 132 LEU A O 1
ATOM 1028 N N . GLU A 1 133 ? 18.671 13.026 -10.735 1.00 93.94 133 GLU A N 1
ATOM 1029 C CA . GLU A 1 133 ? 19.534 12.148 -11.529 1.00 93.94 133 GLU A CA 1
ATOM 1030 C C . GLU A 1 133 ? 19.585 10.747 -10.920 1.00 93.94 133 GLU A C 1
ATOM 1032 O O . GLU A 1 133 ? 19.437 9.760 -11.638 1.00 93.94 133 GLU A O 1
ATOM 1037 N N . ASP A 1 134 ? 19.716 10.672 -9.594 1.00 95.00 134 ASP A N 1
ATOM 1038 C CA . ASP A 1 134 ? 19.614 9.428 -8.834 1.00 95.00 134 ASP A CA 1
ATOM 1039 C C . ASP A 1 134 ? 18.250 8.762 -9.067 1.00 95.00 134 ASP A C 1
ATOM 1041 O O . ASP A 1 134 ? 18.196 7.597 -9.461 1.00 95.00 134 ASP A O 1
ATOM 1045 N N . LEU A 1 135 ? 17.148 9.517 -8.948 1.00 93.31 135 LEU A N 1
ATOM 1046 C CA . LEU A 1 135 ? 15.796 9.012 -9.201 1.00 93.31 135 LEU A CA 1
ATOM 1047 C C . LEU A 1 135 ? 15.623 8.442 -10.622 1.00 93.31 135 LEU A C 1
ATOM 1049 O O . LEU A 1 135 ? 14.957 7.417 -10.808 1.00 93.31 135 LEU A O 1
ATOM 1053 N N . ILE A 1 136 ? 16.195 9.099 -11.632 1.00 92.44 136 ILE A N 1
ATOM 1054 C CA . ILE A 1 136 ? 16.148 8.638 -13.024 1.00 92.44 136 ILE A CA 1
ATOM 1055 C C . ILE A 1 136 ? 16.974 7.361 -13.180 1.00 92.44 136 ILE A C 1
ATOM 1057 O O . ILE A 1 136 ? 16.433 6.362 -13.651 1.00 92.44 136 ILE A O 1
ATOM 1061 N N . SER A 1 137 ? 18.232 7.367 -12.729 1.00 93.44 137 SER A N 1
ATOM 1062 C CA . SER A 1 137 ? 19.145 6.224 -12.859 1.00 93.44 137 SER A CA 1
ATOM 1063 C C . SER A 1 137 ? 18.579 4.977 -12.184 1.00 93.44 137 SER A C 1
ATOM 1065 O O . SER A 1 137 ? 18.476 3.928 -12.817 1.00 93.44 137 SER A O 1
ATOM 1067 N N . ARG A 1 138 ? 18.107 5.087 -10.933 1.00 93.38 138 ARG A N 1
ATOM 1068 C CA . ARG A 1 138 ? 17.504 3.946 -10.223 1.00 93.38 138 ARG A CA 1
ATOM 1069 C C . ARG A 1 138 ? 16.240 3.432 -10.914 1.00 93.38 138 ARG A C 1
ATOM 1071 O O . ARG A 1 138 ? 15.974 2.233 -10.897 1.00 93.38 138 ARG A O 1
ATOM 1078 N N . SER A 1 139 ? 15.464 4.321 -11.544 1.00 92.62 139 SER A N 1
ATOM 1079 C CA . SER A 1 139 ? 14.263 3.941 -12.297 1.00 92.62 139 SER A CA 1
ATOM 1080 C C . SER A 1 139 ? 14.617 3.206 -13.591 1.00 92.62 139 SER A C 1
ATOM 1082 O O . SER A 1 139 ? 13.918 2.268 -13.973 1.00 92.62 139 SER A O 1
ATOM 1084 N N . GLU A 1 140 ? 15.684 3.620 -14.277 1.00 92.56 140 GLU A N 1
ATOM 1085 C CA . GLU A 1 140 ? 16.210 2.928 -15.457 1.00 92.56 140 GLU A CA 1
ATOM 1086 C C . GLU A 1 140 ? 16.716 1.531 -15.092 1.00 92.56 140 GLU A C 1
ATOM 1088 O O . GLU A 1 140 ? 16.288 0.553 -15.715 1.00 92.56 140 GLU A O 1
ATOM 1093 N N . ASP A 1 141 ? 17.525 1.437 -14.035 1.00 93.50 141 ASP A N 1
ATOM 1094 C CA . ASP A 1 141 ? 18.071 0.181 -13.520 1.00 93.50 141 ASP A CA 1
ATOM 1095 C C . ASP A 1 141 ? 16.961 -0.782 -13.086 1.00 93.50 141 ASP A C 1
ATOM 1097 O O . ASP A 1 141 ? 16.946 -1.945 -13.497 1.00 93.50 141 ASP A O 1
ATOM 1101 N N . ALA A 1 142 ? 15.970 -0.292 -12.335 1.00 93.38 142 ALA A N 1
ATOM 1102 C CA . ALA A 1 142 ? 14.807 -1.079 -11.935 1.00 93.38 142 ALA A CA 1
ATOM 1103 C C . ALA A 1 142 ? 14.028 -1.609 -13.150 1.00 93.38 142 ALA A C 1
ATOM 1105 O O . ALA A 1 142 ? 13.592 -2.757 -13.168 1.00 93.38 142 ALA A O 1
ATOM 1106 N N . MET A 1 143 ? 13.877 -0.814 -14.213 1.00 92.94 143 MET A N 1
ATOM 1107 C CA . MET A 1 143 ? 13.147 -1.237 -15.412 1.00 92.94 143 MET A CA 1
ATOM 1108 C C . MET A 1 143 ? 13.863 -2.335 -16.209 1.00 92.94 143 MET A C 1
ATOM 1110 O O . MET A 1 143 ? 13.206 -3.018 -17.003 1.00 92.94 143 MET A O 1
ATOM 1114 N N . ILE A 1 144 ? 15.182 -2.483 -16.071 1.00 92.94 144 ILE A N 1
ATOM 1115 C CA . ILE A 1 144 ? 15.977 -3.552 -16.704 1.00 92.94 144 ILE A CA 1
ATOM 1116 C C . ILE A 1 144 ? 16.351 -4.671 -15.726 1.00 92.94 144 ILE A C 1
ATOM 1118 O O . ILE A 1 144 ? 17.086 -5.585 -16.097 1.00 92.94 144 ILE A O 1
ATOM 1122 N N . SER A 1 145 ? 15.855 -4.610 -14.492 1.00 95.00 145 SER A N 1
ATOM 1123 C CA . SER A 1 145 ? 16.211 -5.558 -13.451 1.00 95.00 145 SER A CA 1
ATOM 1124 C C . SER A 1 145 ? 15.607 -6.946 -13.703 1.00 95.00 145 SER A C 1
ATOM 1126 O O . SER A 1 145 ? 14.604 -7.109 -14.409 1.00 95.00 145 SER A O 1
ATOM 1128 N N . ASN A 1 146 ? 16.206 -7.970 -13.089 1.00 95.94 146 ASN A N 1
ATOM 1129 C CA . ASN A 1 146 ? 15.716 -9.346 -13.195 1.00 95.94 146 ASN A CA 1
ATOM 1130 C C . ASN A 1 146 ? 14.296 -9.492 -12.631 1.00 95.94 146 ASN A C 1
ATOM 1132 O O . ASN A 1 146 ? 13.523 -10.306 -13.124 1.00 95.94 146 ASN A O 1
ATOM 1136 N N . GLU A 1 147 ? 13.940 -8.696 -11.625 1.00 95.81 147 GLU A N 1
ATOM 1137 C CA . GLU A 1 147 ? 12.614 -8.656 -11.012 1.00 95.81 147 GLU A CA 1
ATOM 1138 C C . GLU A 1 147 ? 11.540 -8.289 -12.054 1.00 95.81 147 GLU A C 1
ATOM 1140 O O . GLU A 1 147 ? 10.565 -9.026 -12.228 1.00 95.81 147 GLU A O 1
ATOM 1145 N N . ILE A 1 148 ? 11.754 -7.214 -12.826 1.00 94.81 148 ILE A N 1
ATOM 1146 C CA . ILE A 1 148 ? 10.834 -6.802 -13.898 1.00 94.81 148 ILE A CA 1
ATOM 1147 C C . ILE A 1 148 ? 10.879 -7.772 -15.081 1.00 94.81 148 ILE A C 1
ATOM 1149 O O . ILE A 1 148 ? 9.827 -8.116 -15.620 1.00 94.81 148 ILE A O 1
ATOM 1153 N N . ILE A 1 149 ? 12.060 -8.261 -15.475 1.00 95.31 149 ILE A N 1
ATOM 1154 C CA . ILE A 1 149 ? 12.190 -9.247 -16.562 1.00 95.31 149 ILE A CA 1
ATOM 1155 C C . ILE A 1 149 ? 11.394 -10.520 -16.240 1.00 95.31 149 ILE A C 1
ATOM 1157 O O . ILE A 1 149 ? 10.633 -10.995 -17.084 1.00 95.31 149 ILE A O 1
ATOM 1161 N N . ASN A 1 150 ? 11.511 -11.043 -15.018 1.00 96.88 150 ASN A N 1
ATOM 1162 C CA . ASN A 1 150 ? 10.805 -12.248 -14.586 1.00 96.88 150 ASN A CA 1
ATOM 1163 C C . ASN A 1 150 ? 9.288 -12.035 -14.516 1.00 96.88 150 ASN A C 1
ATOM 1165 O O . ASN A 1 150 ? 8.531 -12.911 -14.938 1.00 96.88 150 ASN A O 1
ATOM 1169 N N . LEU A 1 151 ? 8.839 -10.869 -14.040 1.00 96.50 151 LEU A N 1
ATOM 1170 C CA . LEU A 1 151 ? 7.423 -10.499 -14.045 1.00 96.50 151 LEU A CA 1
ATOM 1171 C C . LEU A 1 151 ? 6.860 -10.457 -15.474 1.00 96.50 151 LEU A C 1
ATOM 1173 O O . LEU A 1 151 ? 5.800 -11.023 -15.746 1.00 96.50 151 LEU A O 1
ATOM 1177 N N . VAL A 1 152 ? 7.573 -9.812 -16.402 1.00 95.69 152 VAL A N 1
ATOM 1178 C CA . VAL A 1 152 ? 7.166 -9.732 -17.812 1.00 95.69 152 VAL A CA 1
ATOM 1179 C C . VAL A 1 152 ? 7.141 -11.118 -18.452 1.00 95.69 152 VAL A C 1
ATOM 1181 O O . VAL A 1 152 ? 6.178 -11.443 -19.146 1.00 95.69 152 VAL A O 1
ATOM 1184 N N . ALA A 1 153 ? 8.145 -11.953 -18.182 1.00 96.31 153 ALA A N 1
ATOM 1185 C CA . ALA A 1 153 ? 8.186 -13.327 -18.666 1.00 96.31 153 ALA A CA 1
ATOM 1186 C C . ALA A 1 153 ? 6.992 -14.148 -18.151 1.00 96.31 153 ALA A C 1
ATOM 1188 O O . ALA A 1 153 ? 6.399 -14.907 -18.916 1.00 96.31 153 ALA A O 1
ATOM 1189 N N . GLU A 1 154 ? 6.590 -13.977 -16.886 1.00 97.25 154 GLU A N 1
ATOM 1190 C CA . GLU A 1 154 ? 5.400 -14.639 -16.344 1.00 97.25 154 GLU A CA 1
ATOM 1191 C C . GLU A 1 154 ? 4.122 -14.174 -17.049 1.00 97.25 154 GLU A C 1
ATOM 1193 O O . GLU A 1 154 ? 3.324 -15.011 -17.462 1.00 97.25 154 GLU A O 1
ATOM 1198 N N . LEU A 1 155 ? 3.937 -12.866 -17.258 1.00 96.75 155 LEU A N 1
ATOM 1199 C CA . LEU A 1 155 ? 2.784 -12.338 -18.001 1.00 96.75 155 LEU A CA 1
ATOM 1200 C C . LEU A 1 155 ? 2.719 -12.913 -19.427 1.00 96.75 155 LEU A C 1
ATOM 1202 O O . LEU A 1 155 ? 1.653 -13.322 -19.894 1.00 96.75 155 LEU A O 1
ATOM 1206 N N . GLN A 1 156 ? 3.864 -13.008 -20.103 1.00 95.50 156 GLN A N 1
ATOM 1207 C CA . GLN A 1 156 ? 3.958 -13.537 -21.464 1.00 95.50 156 GLN A CA 1
ATOM 1208 C C . GLN A 1 156 ? 3.581 -15.023 -21.568 1.00 95.50 156 GLN A C 1
ATOM 1210 O O . GLN A 1 156 ? 3.042 -15.422 -22.602 1.00 95.50 156 GLN A O 1
ATOM 1215 N N . LYS A 1 157 ? 3.756 -15.834 -20.509 1.00 96.50 157 LYS A N 1
ATOM 1216 C CA . LYS A 1 157 ? 3.276 -17.235 -20.481 1.00 96.50 157 LYS A CA 1
ATOM 1217 C C . LYS A 1 157 ? 1.763 -17.344 -20.678 1.00 96.50 157 LYS A C 1
ATOM 1219 O O . LYS A 1 157 ? 1.2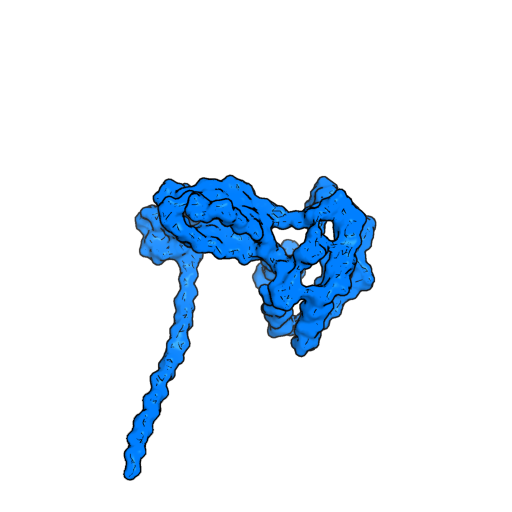91 -18.341 -21.214 1.00 96.50 157 LYS A O 1
ATOM 1224 N N . TYR A 1 158 ? 1.011 -16.312 -20.294 1.00 95.50 158 TYR A N 1
ATOM 1225 C CA . TYR A 1 158 ? -0.442 -16.234 -20.476 1.00 95.50 158 TYR A CA 1
ATOM 1226 C C . TYR A 1 158 ? -0.846 -15.529 -21.782 1.00 95.50 158 TYR A C 1
ATOM 1228 O O . TYR A 1 158 ? -2.002 -15.130 -21.937 1.00 95.50 158 TYR A O 1
ATOM 1236 N N . LEU A 1 159 ? 0.088 -15.357 -22.729 1.00 94.44 159 LEU A N 1
ATOM 1237 C CA . LEU A 1 159 ? -0.129 -14.655 -24.002 1.00 94.44 159 LEU A CA 1
ATOM 1238 C C . LEU A 1 159 ? -0.628 -13.211 -23.803 1.00 94.44 159 LEU A C 1
ATOM 1240 O O . LEU A 1 159 ? -1.467 -12.709 -24.562 1.00 94.44 159 LEU A O 1
ATOM 1244 N N . ILE A 1 160 ? -0.136 -12.560 -22.746 1.00 96.75 160 ILE A N 1
ATOM 1245 C CA . ILE A 1 160 ? -0.407 -11.159 -22.432 1.00 96.75 160 ILE A CA 1
ATOM 1246 C C . ILE A 1 160 ? 0.712 -10.304 -23.028 1.00 96.75 160 ILE A C 1
ATOM 1248 O O . ILE A 1 160 ? 1.899 -10.567 -22.824 1.00 96.75 160 ILE A O 1
ATOM 1252 N N . THR A 1 161 ? 0.335 -9.261 -23.763 1.00 95.69 161 THR A N 1
ATOM 1253 C CA . THR A 1 161 ? 1.295 -8.354 -24.393 1.00 95.69 161 THR A CA 1
ATOM 1254 C C . THR A 1 161 ? 1.743 -7.290 -23.399 1.00 95.69 161 THR A C 1
ATOM 1256 O O . THR A 1 161 ? 0.922 -6.569 -22.834 1.00 95.69 161 THR A O 1
ATOM 1259 N N . VAL A 1 162 ? 3.057 -7.149 -23.229 1.00 94.44 162 VAL A N 1
ATOM 1260 C CA . VAL A 1 162 ? 3.661 -6.073 -22.438 1.00 94.44 162 VAL A CA 1
ATOM 1261 C C . VAL A 1 162 ? 4.420 -5.136 -23.368 1.00 94.44 162 VAL A C 1
ATOM 1263 O O . VAL A 1 162 ? 5.330 -5.551 -24.080 1.00 94.44 162 VAL A O 1
ATOM 1266 N N . VAL A 1 163 ? 4.045 -3.861 -23.352 1.00 92.69 163 VAL A N 1
ATOM 1267 C CA . VAL A 1 163 ? 4.679 -2.791 -24.120 1.00 92.69 163 VAL A CA 1
ATOM 1268 C C . VAL A 1 163 ? 5.533 -1.959 -23.175 1.00 92.69 163 VAL A C 1
ATOM 1270 O O . VAL A 1 163 ? 5.018 -1.232 -22.324 1.00 92.69 163 VAL A O 1
ATOM 1273 N N . LYS A 1 164 ? 6.853 -2.053 -23.329 1.00 87.44 164 LYS A N 1
ATOM 1274 C CA . LYS A 1 164 ? 7.815 -1.233 -22.592 1.00 87.44 164 LYS A CA 1
ATOM 1275 C C . LYS A 1 164 ? 8.253 -0.054 -23.474 1.00 87.44 164 LYS A C 1
ATOM 1277 O O . LYS A 1 164 ? 8.738 -0.289 -24.581 1.00 87.44 164 LYS A O 1
ATOM 1282 N N . PRO A 1 165 ? 8.098 1.204 -23.028 1.00 82.88 165 PRO A N 1
ATOM 1283 C CA . PRO A 1 165 ? 8.700 2.350 -23.694 1.00 82.88 165 PRO A CA 1
ATOM 1284 C C . PRO A 1 165 ? 10.223 2.166 -23.823 1.00 82.88 165 PRO A C 1
ATOM 1286 O O . PRO A 1 165 ? 10.849 1.655 -22.893 1.00 82.88 165 PRO A O 1
ATOM 1289 N N . PRO A 1 166 ? 10.840 2.591 -24.939 1.00 73.62 166 PRO A N 1
ATOM 1290 C CA . PRO A 1 166 ? 12.268 2.371 -25.187 1.00 73.62 166 PRO A CA 1
ATOM 1291 C C . PRO A 1 166 ? 13.173 3.138 -24.216 1.00 73.62 166 PRO A C 1
ATOM 1293 O O . PRO A 1 166 ? 14.321 2.758 -24.017 1.00 73.62 166 PRO A O 1
ATOM 1296 N N . LYS A 1 167 ? 12.659 4.217 -23.622 1.00 77.12 167 LYS A N 1
ATOM 1297 C CA . LYS A 1 167 ? 13.321 5.019 -22.595 1.00 77.12 167 LYS A CA 1
ATOM 1298 C C . LYS A 1 167 ? 12.340 5.283 -21.461 1.00 77.12 167 LYS A C 1
ATOM 1300 O O . LYS A 1 167 ? 11.122 5.274 -21.679 1.00 77.12 167 LYS A O 1
ATOM 1305 N N . VAL A 1 168 ? 12.872 5.545 -20.271 1.00 79.81 168 VAL A N 1
ATOM 1306 C CA . VAL A 1 168 ? 12.088 6.148 -19.189 1.00 79.81 168 VAL A CA 1
ATOM 1307 C C . VAL A 1 168 ? 11.538 7.507 -19.630 1.00 79.81 168 VAL A C 1
ATOM 1309 O O . VAL A 1 168 ? 11.866 8.019 -20.703 1.00 79.81 168 VAL A O 1
ATOM 1312 N N . LYS A 1 169 ? 10.616 8.057 -18.839 1.00 80.44 169 LYS A N 1
ATOM 1313 C CA . LYS A 1 169 ? 9.936 9.313 -19.167 1.00 80.44 169 LYS A CA 1
ATOM 1314 C C . LYS A 1 169 ? 10.928 10.418 -19.569 1.00 80.44 169 LYS A C 1
ATOM 1316 O O . LYS A 1 169 ? 11.925 10.628 -18.893 1.00 80.44 169 LYS A O 1
ATOM 1321 N N . ASP A 1 170 ? 10.595 11.129 -20.647 1.00 85.88 170 ASP A N 1
ATOM 1322 C CA . ASP A 1 170 ? 11.350 12.284 -21.141 1.00 85.88 170 ASP A CA 1
ATOM 1323 C C . ASP A 1 170 ? 11.620 13.320 -20.035 1.00 85.88 170 ASP A C 1
ATOM 1325 O O . ASP A 1 170 ? 10.710 13.661 -19.274 1.00 85.88 170 ASP A O 1
ATOM 1329 N N . THR A 1 171 ? 12.858 13.816 -19.960 1.00 85.38 171 THR A N 1
ATOM 1330 C CA . THR A 1 171 ? 13.339 14.691 -18.882 1.00 85.38 171 THR A CA 1
ATOM 1331 C C . THR A 1 171 ? 12.570 16.006 -18.799 1.00 85.38 171 THR A C 1
ATOM 1333 O O . THR A 1 171 ? 12.235 16.434 -17.697 1.00 85.38 171 THR A O 1
ATOM 1336 N N . VAL A 1 172 ? 12.239 16.631 -19.936 1.00 89.69 172 VAL A N 1
ATOM 1337 C CA . VAL A 1 172 ? 11.494 17.903 -19.952 1.00 89.69 172 VAL A CA 1
ATOM 1338 C C . VAL A 1 172 ? 10.105 17.676 -19.370 1.00 89.69 172 VAL A C 1
ATOM 1340 O O . VAL A 1 172 ? 9.694 18.356 -18.431 1.00 89.69 172 VAL A O 1
ATOM 1343 N N . ARG A 1 173 ? 9.423 16.630 -19.842 1.00 88.94 173 ARG A N 1
ATOM 1344 C CA . ARG A 1 173 ? 8.095 16.262 -19.342 1.00 88.94 173 ARG A CA 1
ATOM 1345 C C . ARG A 1 173 ? 8.110 15.814 -17.877 1.00 88.94 173 ARG A C 1
ATOM 1347 O O . ARG A 1 173 ? 7.118 15.985 -17.168 1.00 88.94 173 ARG A O 1
ATOM 1354 N N . LEU A 1 174 ? 9.188 15.177 -17.422 1.00 90.69 174 LEU A N 1
ATOM 1355 C CA . LEU A 1 174 ? 9.360 14.793 -16.022 1.00 90.69 174 LEU A CA 1
ATOM 1356 C C . LEU A 1 174 ? 9.485 16.034 -15.130 1.00 90.69 174 LEU A C 1
ATOM 1358 O O . LEU A 1 174 ? 8.777 16.113 -14.131 1.00 90.69 174 LEU A O 1
ATOM 1362 N N . LEU A 1 175 ? 10.316 17.004 -15.518 1.00 92.31 175 LEU A N 1
ATOM 1363 C CA . LEU A 1 175 ? 10.492 18.264 -14.792 1.00 92.31 175 LEU A CA 1
ATOM 1364 C C . LEU A 1 175 ? 9.191 19.068 -14.710 1.00 92.31 175 LEU A C 1
ATOM 1366 O O . LEU A 1 175 ? 8.809 19.494 -13.622 1.00 92.31 175 LEU A O 1
ATOM 1370 N N . GLU A 1 176 ? 8.471 19.205 -15.827 1.00 92.94 176 GLU A N 1
ATOM 1371 C CA . GLU A 1 176 ? 7.144 19.837 -15.848 1.00 92.94 176 GLU A CA 1
ATOM 1372 C C . GLU A 1 176 ? 6.193 19.158 -14.860 1.00 92.94 176 GLU A C 1
ATOM 1374 O O . GLU A 1 176 ? 5.526 19.823 -14.071 1.00 92.94 176 GLU A O 1
ATOM 1379 N N . LYS A 1 177 ? 6.168 17.820 -14.851 1.00 91.44 177 LYS A N 1
ATOM 1380 C CA . LYS A 1 177 ? 5.314 17.058 -13.940 1.00 91.44 177 LYS A CA 1
ATOM 1381 C C . LYS A 1 177 ? 5.696 17.269 -12.475 1.00 91.44 177 LYS A C 1
ATOM 1383 O O . LYS A 1 177 ? 4.816 17.460 -11.646 1.00 91.44 177 LYS A O 1
ATOM 1388 N N . ILE A 1 178 ? 6.988 17.226 -12.152 1.00 93.06 178 ILE A N 1
ATOM 1389 C CA . ILE A 1 178 ? 7.492 17.473 -10.793 1.00 93.06 178 ILE A CA 1
ATOM 1390 C C . ILE A 1 178 ? 7.042 18.853 -10.310 1.00 93.06 178 ILE A C 1
ATOM 1392 O O . ILE A 1 178 ? 6.534 18.982 -9.199 1.00 93.06 178 ILE A O 1
ATOM 1396 N N . GLN A 1 179 ? 7.164 19.868 -11.164 1.00 94.12 179 GLN A N 1
ATOM 1397 C CA . GLN A 1 179 ? 6.792 21.228 -10.808 1.00 94.12 179 GLN A CA 1
ATOM 1398 C C . GLN A 1 179 ? 5.274 21.414 -10.674 1.00 94.12 179 GLN A C 1
ATOM 1400 O O . GLN A 1 179 ? 4.821 22.019 -9.706 1.00 94.12 179 GLN A O 1
ATOM 1405 N N . CYS A 1 180 ? 4.486 20.914 -11.629 1.00 92.19 180 CYS A N 1
ATOM 1406 C CA . CYS A 1 180 ? 3.041 21.151 -11.676 1.00 92.19 180 CYS A CA 1
ATOM 1407 C C . CYS A 1 180 ? 2.241 20.249 -10.730 1.00 92.19 180 CYS A C 1
ATOM 1409 O O . CYS A 1 180 ? 1.308 20.724 -10.086 1.00 92.19 180 CYS A O 1
ATOM 1411 N N . ASP A 1 181 ? 2.581 18.960 -10.654 1.00 91.19 181 ASP A N 1
ATOM 1412 C CA . ASP A 1 181 ? 1.781 17.970 -9.920 1.00 91.19 181 ASP A CA 1
ATOM 1413 C C . ASP A 1 181 ? 2.269 17.780 -8.477 1.00 91.19 181 ASP A C 1
ATOM 1415 O O . ASP A 1 181 ? 1.501 17.326 -7.625 1.00 91.19 181 ASP A O 1
ATOM 1419 N N . TYR A 1 182 ? 3.543 18.087 -8.208 1.00 91.56 182 TYR A N 1
ATOM 1420 C CA . TYR A 1 182 ? 4.216 17.726 -6.957 1.00 91.56 182 TYR A CA 1
ATOM 1421 C C . TYR A 1 182 ? 4.963 18.885 -6.288 1.00 91.56 182 TYR A C 1
ATOM 1423 O O . TYR A 1 182 ? 5.714 18.645 -5.347 1.00 91.56 182 TYR A O 1
ATOM 1431 N N . ASP A 1 183 ? 4.754 20.127 -6.739 1.00 92.88 183 ASP A N 1
ATOM 1432 C CA . ASP A 1 183 ? 5.341 21.339 -6.143 1.00 92.88 183 ASP A CA 1
ATOM 1433 C C . ASP A 1 183 ? 6.877 21.271 -6.003 1.00 92.88 183 ASP A C 1
ATOM 1435 O O . ASP A 1 183 ? 7.466 21.656 -4.997 1.00 92.88 183 ASP A O 1
ATOM 1439 N N . GLY A 1 184 ? 7.542 20.698 -7.011 1.00 92.50 184 GLY A N 1
ATOM 1440 C CA . GLY A 1 184 ? 9.000 20.547 -7.034 1.00 92.50 184 GLY A CA 1
ATOM 1441 C C . GLY A 1 184 ? 9.530 19.282 -6.344 1.00 92.50 184 GLY A C 1
ATOM 1442 O O . GLY A 1 184 ? 10.719 18.979 -6.445 1.00 92.50 184 GLY A O 1
ATOM 1443 N N . ASP A 1 185 ? 8.677 18.505 -5.676 1.00 93.44 185 ASP A N 1
ATOM 1444 C CA . ASP A 1 185 ? 9.084 17.324 -4.915 1.00 93.44 185 ASP A CA 1
ATOM 1445 C C . ASP A 1 185 ? 9.180 16.070 -5.797 1.00 93.44 185 ASP A C 1
ATOM 1447 O O . ASP A 1 185 ? 8.221 15.310 -5.978 1.00 93.44 185 ASP A O 1
ATOM 1451 N N . TYR A 1 186 ? 10.375 15.825 -6.339 1.00 92.88 186 TYR A N 1
ATOM 1452 C CA . TYR A 1 186 ? 10.636 14.676 -7.208 1.00 92.88 186 TYR A CA 1
ATOM 1453 C C . TYR A 1 186 ? 10.400 13.324 -6.521 1.00 92.88 186 TYR A C 1
ATOM 1455 O O . TYR A 1 186 ? 10.061 12.349 -7.192 1.00 92.88 186 TYR A O 1
ATOM 1463 N N . ASN A 1 187 ? 10.479 13.262 -5.187 1.00 92.81 187 ASN A N 1
ATOM 1464 C CA . ASN A 1 187 ? 10.275 12.024 -4.439 1.00 92.81 187 ASN A CA 1
ATOM 1465 C C . ASN A 1 187 ? 8.803 11.574 -4.379 1.00 92.81 187 ASN A C 1
ATOM 1467 O O . ASN A 1 187 ? 8.491 10.527 -3.816 1.00 92.81 187 ASN A O 1
ATOM 1471 N N . GLN A 1 188 ? 7.882 12.328 -4.984 1.00 90.50 188 GLN A N 1
ATOM 1472 C CA . GLN A 1 188 ? 6.482 11.927 -5.154 1.00 90.50 188 GLN A CA 1
ATOM 1473 C C . GLN A 1 188 ? 6.178 11.339 -6.545 1.00 90.50 188 GLN A C 1
ATOM 1475 O O . GLN A 1 188 ? 5.046 10.909 -6.803 1.00 90.50 188 GLN A O 1
ATOM 1480 N N . VAL A 1 189 ? 7.161 11.288 -7.452 1.00 90.31 189 VAL A N 1
ATOM 1481 C CA . VAL A 1 189 ? 6.972 10.764 -8.810 1.00 90.31 189 VAL A CA 1
ATOM 1482 C C . VAL A 1 189 ? 7.249 9.263 -8.866 1.00 90.31 189 VAL A C 1
ATOM 1484 O O . VAL A 1 189 ? 8.341 8.796 -8.567 1.00 90.31 189 VAL A O 1
ATOM 1487 N N . PHE A 1 190 ? 6.262 8.494 -9.327 1.00 88.38 190 PHE A N 1
ATOM 1488 C CA . PHE A 1 190 ? 6.356 7.028 -9.435 1.00 88.38 190 PHE A CA 1
ATOM 1489 C C . PHE A 1 190 ? 6.241 6.493 -10.866 1.00 88.38 190 PHE A C 1
ATOM 1491 O O . PHE A 1 190 ? 6.365 5.297 -11.082 1.00 88.38 190 PHE A O 1
ATOM 1498 N N . ASP A 1 191 ? 5.977 7.346 -11.858 1.00 86.94 191 ASP A N 1
ATOM 1499 C CA . ASP A 1 191 ? 5.720 6.935 -13.245 1.00 86.94 191 ASP A CA 1
ATOM 1500 C C . ASP A 1 191 ? 6.865 7.311 -14.204 1.00 86.94 191 ASP A C 1
ATOM 1502 O O . ASP A 1 191 ? 6.624 7.709 -15.349 1.00 86.94 191 ASP A O 1
ATOM 1506 N N . ILE A 1 192 ? 8.105 7.213 -13.712 1.00 90.38 192 ILE A N 1
ATOM 1507 C CA . ILE A 1 192 ? 9.346 7.414 -14.481 1.00 90.38 192 ILE A CA 1
ATOM 1508 C C . ILE A 1 192 ? 9.653 6.149 -15.281 1.00 90.38 192 ILE A C 1
ATOM 1510 O O . ILE A 1 192 ? 9.639 6.173 -16.516 1.00 90.38 192 ILE A O 1
ATOM 1514 N N . GLY A 1 193 ? 9.846 5.036 -14.568 1.00 90.56 193 GLY A N 1
ATOM 1515 C CA . GLY A 1 193 ? 9.784 3.689 -15.115 1.00 90.56 193 GLY A CA 1
ATOM 1516 C C . GLY A 1 193 ? 8.328 3.257 -15.259 1.00 90.56 193 GLY A C 1
ATOM 1517 O O . GLY A 1 193 ? 7.545 3.342 -14.316 1.00 90.56 193 GLY A O 1
ATOM 1518 N N . ARG A 1 194 ? 7.931 2.837 -16.460 1.00 91.69 194 ARG A N 1
ATOM 1519 C CA . ARG A 1 194 ? 6.570 2.359 -16.723 1.00 91.69 194 ARG A CA 1
ATOM 1520 C C . ARG A 1 194 ? 6.558 1.362 -17.865 1.00 91.69 194 ARG A C 1
ATOM 1522 O O . ARG A 1 194 ? 7.386 1.439 -18.767 1.00 91.69 194 ARG A O 1
ATOM 1529 N N . PHE A 1 195 ? 5.568 0.488 -17.869 1.00 93.12 195 PHE A N 1
ATOM 1530 C CA . PHE A 1 195 ? 5.204 -0.340 -19.011 1.00 93.12 195 PHE A CA 1
ATOM 1531 C C . PHE A 1 195 ? 3.683 -0.462 -19.064 1.00 93.12 195 PHE A C 1
ATOM 1533 O O . PHE A 1 195 ? 2.988 -0.196 -18.084 1.00 93.12 195 PHE A O 1
ATOM 1540 N N . THR A 1 196 ? 3.155 -0.821 -20.225 1.00 94.19 196 THR A N 1
ATOM 1541 C CA . THR A 1 196 ? 1.720 -0.983 -20.444 1.00 94.19 196 THR A CA 1
ATOM 1542 C C . THR A 1 196 ? 1.424 -2.440 -20.736 1.00 94.19 196 THR A C 1
ATOM 1544 O O . THR A 1 196 ? 2.023 -3.032 -21.629 1.00 94.19 196 THR A O 1
ATOM 1547 N N . ILE A 1 197 ? 0.488 -3.016 -19.989 1.00 95.75 197 ILE A N 1
ATOM 1548 C CA . ILE A 1 197 ? -0.022 -4.361 -20.239 1.00 95.75 197 ILE A CA 1
ATOM 1549 C C . ILE A 1 197 ? -1.277 -4.226 -21.102 1.00 95.75 197 ILE A C 1
ATOM 1551 O O . ILE A 1 197 ? -2.229 -3.554 -20.708 1.00 95.75 197 ILE A O 1
ATOM 1555 N N . LEU A 1 198 ? -1.279 -4.853 -22.274 1.00 94.19 198 LEU A N 1
ATOM 1556 C CA . LEU A 1 198 ? -2.422 -4.868 -23.181 1.00 94.19 198 LEU A CA 1
ATOM 1557 C C . LEU A 1 198 ? -3.152 -6.204 -23.051 1.00 94.19 198 LEU A C 1
ATOM 1559 O O . LEU A 1 198 ? -2.579 -7.271 -23.274 1.00 94.19 198 LEU A O 1
ATOM 1563 N N . CYS A 1 199 ? -4.429 -6.124 -22.688 1.00 93.12 199 CYS A N 1
ATOM 1564 C CA . CYS A 1 199 ? -5.319 -7.270 -22.554 1.00 93.12 199 CYS A CA 1
ATOM 1565 C C . CYS A 1 199 ? -6.447 -7.133 -23.577 1.00 93.12 199 CYS A C 1
ATOM 1567 O O . CYS A 1 199 ? -7.150 -6.128 -23.591 1.00 93.12 199 CYS A O 1
ATOM 1569 N N . ASP A 1 200 ? -6.618 -8.144 -24.424 1.00 92.56 200 ASP A N 1
ATOM 1570 C CA . ASP A 1 200 ? -7.661 -8.182 -25.461 1.00 92.56 200 ASP A CA 1
ATOM 1571 C C . ASP A 1 200 ? -9.036 -8.611 -24.917 1.00 92.56 200 ASP A C 1
ATOM 1573 O O . ASP A 1 200 ? -10.050 -8.454 -25.592 1.00 92.56 200 ASP A O 1
ATOM 1577 N N . ASN A 1 201 ? -9.086 -9.139 -23.691 1.00 92.31 201 ASN A N 1
ATOM 1578 C CA . ASN A 1 201 ? -10.310 -9.567 -23.031 1.00 92.31 201 ASN A CA 1
ATOM 1579 C C . ASN A 1 201 ? -10.210 -9.468 -21.497 1.00 92.31 201 ASN A C 1
ATOM 1581 O O . ASN A 1 201 ? -9.124 -9.335 -20.922 1.00 92.31 201 ASN A O 1
ATOM 1585 N N . ALA A 1 202 ? -11.365 -9.563 -20.833 1.00 91.69 202 ALA A N 1
ATOM 1586 C CA . ALA A 1 202 ? -11.482 -9.441 -19.380 1.00 91.69 202 ALA A CA 1
ATOM 1587 C C . ALA A 1 202 ? -10.728 -10.543 -18.612 1.00 91.69 202 ALA A C 1
ATOM 1589 O O . ALA A 1 202 ? -10.151 -10.268 -17.563 1.00 91.69 202 ALA A O 1
ATOM 1590 N N . THR A 1 203 ? -10.664 -11.770 -19.138 1.00 93.88 203 THR A N 1
ATOM 1591 C CA . THR A 1 203 ? -9.940 -12.882 -18.500 1.00 93.88 203 THR A CA 1
ATOM 1592 C C . THR A 1 203 ? -8.436 -12.622 -18.457 1.00 93.88 203 THR A C 1
ATOM 1594 O O . THR A 1 203 ? -7.801 -12.852 -17.425 1.00 93.88 203 THR A O 1
ATOM 1597 N N . LYS A 1 204 ? -7.851 -12.089 -19.538 1.00 95.50 204 LYS A N 1
ATOM 1598 C CA . LYS A 1 204 ? -6.438 -11.680 -19.551 1.00 95.50 204 LYS A CA 1
ATOM 1599 C C . LYS A 1 204 ? -6.178 -10.516 -18.604 1.00 95.50 204 LYS A C 1
ATOM 1601 O O . LYS A 1 204 ? -5.172 -10.547 -17.905 1.00 95.50 204 LYS A O 1
ATOM 1606 N N . LEU A 1 205 ? -7.092 -9.546 -18.522 1.00 93.25 205 LEU A N 1
ATOM 1607 C CA . LEU A 1 205 ? -6.991 -8.449 -17.555 1.00 93.25 205 LEU A CA 1
ATOM 1608 C C . LEU A 1 205 ? -6.968 -8.976 -16.114 1.00 93.25 205 LEU A C 1
ATOM 1610 O O . LEU A 1 205 ? -6.052 -8.660 -15.362 1.00 93.25 205 LEU A O 1
ATOM 1614 N N . GLN A 1 206 ? -7.925 -9.830 -15.745 1.00 93.44 206 GLN A N 1
ATOM 1615 C CA . GLN A 1 206 ? -7.979 -10.439 -14.411 1.00 93.44 206 GLN A CA 1
ATOM 1616 C C . GLN A 1 206 ? -6.725 -11.267 -14.111 1.00 93.44 206 GLN A C 1
ATOM 1618 O O . GLN A 1 206 ? -6.182 -11.197 -13.010 1.00 93.44 206 GLN A O 1
ATOM 1623 N N . THR A 1 207 ? -6.229 -12.006 -15.105 1.00 95.81 207 THR A N 1
ATOM 1624 C CA . THR A 1 207 ? -4.995 -12.792 -14.991 1.00 95.81 207 THR A CA 1
ATOM 1625 C C . THR A 1 207 ? -3.779 -11.888 -14.790 1.00 95.81 207 THR A C 1
ATOM 1627 O O . THR A 1 207 ? -2.988 -12.135 -13.882 1.00 95.81 207 THR A O 1
ATOM 1630 N N . ALA A 1 208 ? -3.650 -10.809 -15.569 1.00 95.88 208 ALA A N 1
ATOM 1631 C CA . ALA A 1 208 ? -2.587 -9.820 -15.416 1.00 95.88 208 ALA A CA 1
ATOM 1632 C C . ALA A 1 208 ? -2.595 -9.229 -14.004 1.00 95.88 208 ALA A C 1
ATOM 1634 O O . ALA A 1 208 ? -1.570 -9.235 -13.329 1.00 95.88 208 ALA A O 1
ATOM 1635 N N . VAL A 1 209 ? -3.761 -8.791 -13.521 1.00 93.75 209 VAL A N 1
ATOM 1636 C CA . VAL A 1 209 ? -3.922 -8.252 -12.164 1.00 93.75 209 VAL A CA 1
ATOM 1637 C C . VAL A 1 209 ? -3.538 -9.294 -11.112 1.00 93.75 209 VAL A C 1
ATOM 1639 O O . VAL A 1 209 ? -2.812 -8.972 -10.176 1.00 93.75 209 VAL A O 1
ATOM 1642 N N . ALA A 1 210 ? -3.953 -10.553 -11.269 1.00 94.38 210 ALA A N 1
ATOM 1643 C CA . ALA A 1 210 ? -3.606 -11.625 -10.338 1.00 94.38 210 ALA A CA 1
ATOM 1644 C C . ALA A 1 210 ? -2.097 -11.938 -10.310 1.00 94.38 210 ALA A C 1
ATOM 1646 O O . ALA A 1 210 ? -1.560 -12.232 -9.241 1.00 94.38 210 ALA A O 1
ATOM 1647 N N . VAL A 1 211 ? -1.408 -11.866 -11.455 1.00 95.50 211 VAL A N 1
ATOM 1648 C CA . VAL A 1 211 ? 0.058 -11.998 -11.535 1.00 95.50 211 VAL A CA 1
ATOM 1649 C C . VAL A 1 211 ? 0.735 -10.807 -10.857 1.00 95.50 211 VAL A C 1
ATOM 1651 O O . VAL A 1 211 ? 1.597 -11.006 -10.004 1.00 95.50 211 VAL A O 1
ATOM 1654 N N . MET A 1 212 ? 0.293 -9.582 -11.158 1.00 94.38 212 MET A N 1
ATOM 1655 C CA . MET A 1 212 ? 0.823 -8.349 -10.564 1.00 94.38 212 MET A CA 1
ATOM 1656 C C . MET A 1 212 ? 0.637 -8.314 -9.042 1.00 94.38 212 MET A C 1
ATOM 1658 O O . MET A 1 212 ? 1.529 -7.877 -8.328 1.00 94.38 212 MET A O 1
ATOM 1662 N N . LYS A 1 213 ? -0.483 -8.830 -8.519 1.00 90.62 213 LYS A N 1
ATOM 1663 C CA . LYS A 1 213 ? -0.735 -8.938 -7.069 1.00 90.62 213 LYS A CA 1
ATOM 1664 C C . LYS A 1 213 ? 0.156 -9.954 -6.359 1.00 90.62 213 LYS A C 1
ATOM 1666 O O . LYS A 1 213 ? 0.300 -9.879 -5.147 1.00 90.62 213 LYS A O 1
ATOM 1671 N N . LYS A 1 214 ? 0.790 -10.870 -7.096 1.00 91.69 214 LYS A N 1
ATOM 1672 C CA . LYS A 1 214 ? 1.795 -11.813 -6.581 1.00 91.69 214 LYS A CA 1
ATOM 1673 C C . LYS A 1 214 ? 3.221 -11.272 -6.763 1.00 91.69 214 LYS A C 1
ATOM 1675 O O . LYS A 1 214 ? 4.151 -12.057 -6.932 1.00 91.69 214 LYS A O 1
ATOM 1680 N N . ALA A 1 215 ? 3.377 -9.945 -6.737 1.00 89.75 215 ALA A N 1
ATOM 1681 C CA . ALA A 1 215 ? 4.638 -9.221 -6.908 1.00 89.75 215 ALA A CA 1
ATOM 1682 C C . ALA A 1 215 ? 5.775 -9.762 -6.024 1.00 89.75 215 ALA A C 1
ATOM 1684 O O . ALA A 1 215 ? 6.909 -9.870 -6.489 1.00 89.75 215 ALA A O 1
ATOM 1685 N N . GLU A 1 216 ? 5.461 -10.188 -4.797 1.00 90.00 216 GLU A N 1
ATOM 1686 C CA . GLU A 1 216 ? 6.429 -10.746 -3.844 1.00 90.00 216 GLU A CA 1
ATOM 1687 C C . GLU A 1 216 ? 7.235 -11.921 -4.426 1.00 90.00 216 GLU A C 1
ATOM 1689 O O . GLU A 1 216 ? 8.422 -12.058 -4.144 1.00 90.00 216 GLU A O 1
ATOM 1694 N N . LYS A 1 217 ? 6.638 -12.718 -5.328 1.00 93.31 217 LYS A N 1
ATOM 1695 C CA . LYS A 1 217 ? 7.308 -13.845 -6.002 1.00 93.31 217 LYS A CA 1
ATOM 1696 C C . LYS A 1 217 ? 8.474 -13.413 -6.885 1.00 93.31 217 LYS A C 1
ATOM 1698 O O . LYS A 1 217 ? 9.322 -14.232 -7.227 1.00 93.31 217 LYS A O 1
ATOM 1703 N N . PHE A 1 218 ? 8.483 -12.148 -7.280 1.00 93.56 218 PHE A N 1
ATOM 1704 C CA . PHE A 1 218 ? 9.507 -11.530 -8.106 1.00 93.56 218 PHE A CA 1
ATOM 1705 C C . PHE A 1 218 ? 10.389 -10.578 -7.294 1.00 93.56 218 PHE A C 1
ATOM 1707 O O . PHE A 1 218 ? 11.137 -9.819 -7.895 1.00 93.56 218 PHE A O 1
ATOM 1714 N N . ASN A 1 219 ? 10.306 -10.599 -5.956 1.00 92.81 219 ASN A N 1
ATOM 1715 C CA . ASN A 1 219 ? 10.937 -9.620 -5.065 1.00 92.81 219 ASN A CA 1
ATOM 1716 C C . ASN A 1 219 ? 10.472 -8.177 -5.332 1.00 92.81 219 ASN A C 1
ATOM 1718 O O . ASN A 1 219 ? 11.243 -7.228 -5.209 1.00 92.81 219 ASN A O 1
ATOM 1722 N N . LEU A 1 220 ? 9.206 -8.018 -5.722 1.00 92.19 220 LEU A N 1
ATOM 1723 C CA . LEU A 1 220 ? 8.551 -6.732 -5.941 1.00 92.19 220 LEU A CA 1
ATOM 1724 C C . LEU A 1 220 ? 7.487 -6.512 -4.868 1.00 92.19 220 LEU A C 1
ATOM 1726 O O . LEU A 1 220 ? 6.880 -7.460 -4.373 1.00 92.19 220 LEU A O 1
ATOM 1730 N N . ILE A 1 221 ? 7.205 -5.253 -4.560 1.00 88.38 221 ILE A N 1
ATOM 1731 C CA . ILE A 1 221 ? 6.138 -4.868 -3.637 1.00 88.38 221 ILE A CA 1
ATOM 1732 C C . ILE A 1 221 ? 5.067 -4.131 -4.433 1.00 88.38 221 ILE A C 1
ATOM 1734 O O . ILE A 1 221 ? 5.366 -3.188 -5.163 1.00 88.38 221 ILE A O 1
ATOM 1738 N N . VAL A 1 222 ? 3.804 -4.542 -4.308 1.00 88.81 222 VAL A N 1
ATOM 1739 C CA . VAL A 1 222 ? 2.696 -3.698 -4.773 1.00 88.81 222 VAL A CA 1
ATOM 1740 C C . VAL A 1 222 ? 2.591 -2.542 -3.794 1.00 88.81 222 VAL A C 1
ATOM 1742 O O . VAL A 1 222 ? 2.385 -2.787 -2.610 1.00 88.81 222 VAL A O 1
ATOM 1745 N N . SER A 1 223 ? 2.743 -1.308 -4.270 1.00 84.50 223 SER A N 1
ATOM 1746 C CA . SER A 1 223 ? 2.649 -0.095 -3.448 1.00 84.50 223 SER A CA 1
ATOM 1747 C C . SER A 1 223 ? 1.334 0.652 -3.666 1.00 84.50 223 SER A C 1
ATOM 1749 O O . SER A 1 223 ? 0.830 1.296 -2.755 1.00 84.50 223 SER A O 1
ATOM 1751 N N . GLU A 1 224 ? 0.713 0.513 -4.839 1.00 86.06 224 GLU A N 1
ATOM 1752 C CA . GLU A 1 224 ? -0.611 1.064 -5.134 1.00 86.06 224 GLU A CA 1
ATOM 1753 C C . GLU A 1 224 ? -1.365 0.145 -6.096 1.00 86.06 224 GLU A C 1
ATOM 1755 O O . GLU A 1 224 ? -0.786 -0.353 -7.055 1.00 86.06 224 GLU A O 1
ATOM 1760 N N . ASP A 1 225 ? -2.664 -0.031 -5.875 1.00 88.00 225 ASP A N 1
ATOM 1761 C CA . ASP A 1 225 ? -3.569 -0.757 -6.762 1.00 88.00 225 ASP A CA 1
ATOM 1762 C C . ASP A 1 225 ? -4.880 0.041 -6.911 1.00 88.00 225 ASP A C 1
ATOM 1764 O O . ASP A 1 225 ? -5.594 0.284 -5.930 1.00 88.00 225 ASP A O 1
ATOM 1768 N N . LYS A 1 226 ? -5.152 0.521 -8.132 1.00 86.75 226 LYS A N 1
ATOM 1769 C CA . LYS A 1 226 ? -6.317 1.336 -8.502 1.00 86.75 226 LYS A CA 1
ATOM 1770 C C . LYS A 1 226 ? -7.017 0.759 -9.728 1.00 86.75 226 LYS A C 1
ATOM 1772 O O . LYS A 1 226 ? -6.515 0.853 -10.849 1.00 86.75 226 LYS A O 1
ATOM 1777 N N . ASP A 1 227 ? -8.224 0.258 -9.509 1.00 87.44 227 ASP A N 1
ATOM 1778 C CA . ASP A 1 227 ? -9.130 -0.205 -10.556 1.00 87.44 227 ASP A CA 1
ATOM 1779 C C . ASP A 1 227 ? -10.048 0.939 -11.024 1.00 87.44 227 ASP A C 1
ATOM 1781 O O . ASP A 1 227 ? -10.894 1.415 -10.262 1.00 87.44 227 ASP A O 1
ATOM 1785 N N . PHE A 1 228 ? -9.872 1.378 -12.276 1.00 84.62 228 PHE A N 1
ATOM 1786 C CA . PHE A 1 228 ? -10.761 2.312 -12.976 1.00 84.62 228 PHE A CA 1
ATOM 1787 C C . PHE A 1 228 ? -11.541 1.650 -14.128 1.00 84.62 228 PHE A C 1
ATOM 1789 O O . PHE A 1 228 ? -12.079 2.340 -14.997 1.00 84.62 228 PHE A O 1
ATOM 1796 N N . PHE A 1 229 ? -11.590 0.317 -14.192 1.00 80.25 229 PHE A N 1
ATOM 1797 C CA . PHE A 1 229 ? -12.479 -0.390 -15.113 1.00 80.25 229 PHE A CA 1
ATOM 1798 C C . PHE A 1 229 ? -13.905 -0.403 -14.585 1.00 80.25 229 PHE A C 1
ATOM 1800 O O . PHE A 1 229 ? -14.823 -0.066 -15.336 1.00 80.25 229 PHE A O 1
ATOM 1807 N N . GLU A 1 230 ? -14.073 -0.753 -13.313 1.00 74.75 230 GLU A N 1
ATOM 1808 C CA . GLU A 1 230 ? -15.382 -0.784 -12.651 1.00 74.75 230 GLU A CA 1
ATOM 1809 C C . GLU A 1 230 ? -15.738 0.569 -12.023 1.00 74.75 230 GLU A C 1
ATOM 1811 O O . GLU A 1 230 ? -16.907 0.939 -11.919 1.00 74.75 230 GLU A O 1
ATOM 1816 N N . ARG A 1 231 ? -14.724 1.359 -11.651 1.00 72.38 231 ARG A N 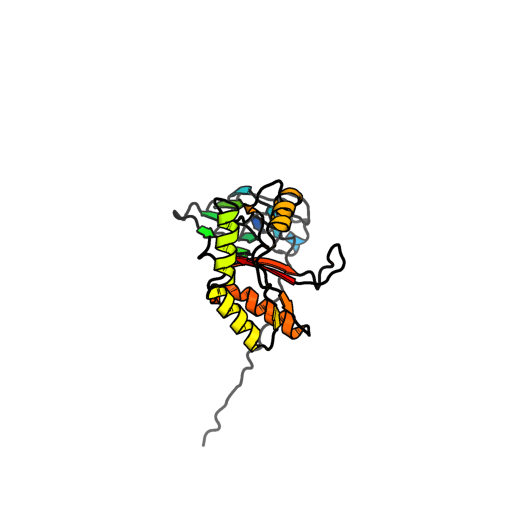1
ATOM 1817 C CA . ARG A 1 231 ? -14.894 2.705 -11.091 1.00 72.38 231 ARG A CA 1
ATOM 1818 C C . ARG A 1 231 ? -14.610 3.741 -12.172 1.00 72.38 231 ARG A C 1
ATOM 1820 O O . ARG A 1 231 ? -13.492 3.841 -12.663 1.00 72.38 231 ARG A O 1
ATOM 1827 N N . GLN A 1 232 ? -15.611 4.527 -12.553 1.00 72.19 232 GLN A N 1
ATOM 1828 C CA . GLN A 1 232 ? -15.449 5.518 -13.617 1.00 72.19 232 GLN A CA 1
ATOM 1829 C C . GLN A 1 232 ? -14.365 6.551 -13.253 1.00 72.19 232 GLN A C 1
ATOM 1831 O O . GLN A 1 232 ? -14.424 7.189 -12.201 1.00 72.19 232 GLN A O 1
ATOM 1836 N N . SER A 1 233 ? -13.362 6.724 -14.119 1.00 76.62 233 SER A N 1
ATOM 1837 C CA . SER A 1 233 ? -12.362 7.785 -13.959 1.00 76.62 233 SER A CA 1
ATOM 1838 C C . SER A 1 233 ? -12.943 9.156 -14.329 1.00 76.62 233 SER A C 1
ATOM 1840 O O . SER A 1 233 ? -13.934 9.249 -15.054 1.00 76.62 233 SER A O 1
ATOM 1842 N N . LYS A 1 234 ? -12.287 10.243 -13.895 1.00 77.44 234 LYS A N 1
ATOM 1843 C CA . LYS A 1 234 ? -12.693 11.625 -14.232 1.00 77.44 234 LYS A CA 1
ATOM 1844 C C . LYS A 1 234 ? -12.758 11.894 -15.742 1.00 77.44 234 LYS A C 1
ATOM 1846 O O . LYS A 1 234 ? -13.457 12.803 -16.163 1.00 77.44 234 LYS A O 1
ATOM 1851 N N . THR A 1 235 ? -12.006 11.135 -16.537 1.00 80.56 235 THR A N 1
ATOM 1852 C CA . THR A 1 235 ? -11.899 11.293 -17.994 1.00 80.56 235 THR A CA 1
ATOM 1853 C C . THR A 1 235 ? -12.645 10.204 -18.763 1.00 80.56 235 THR A C 1
ATOM 1855 O O . THR A 1 235 ? -12.481 10.100 -19.975 1.00 80.56 235 THR A O 1
ATOM 1858 N N . HIS A 1 236 ? -13.424 9.360 -18.076 1.00 81.06 236 HIS A N 1
ATOM 1859 C CA . HIS A 1 236 ? -14.114 8.186 -18.630 1.00 81.06 236 HIS A CA 1
ATOM 1860 C C . HIS A 1 236 ? -13.196 7.113 -19.249 1.00 81.06 236 HIS A C 1
ATOM 1862 O O . HIS A 1 236 ? -13.680 6.108 -19.767 1.00 81.06 236 HIS A O 1
ATOM 1868 N N . HIS A 1 237 ? -11.874 7.275 -19.158 1.00 82.88 237 HIS A N 1
ATOM 1869 C CA . HIS A 1 237 ? -10.909 6.257 -19.556 1.00 82.88 237 HIS A CA 1
ATOM 1870 C C . HIS A 1 237 ? -10.972 5.079 -18.573 1.00 82.88 237 HIS A C 1
ATOM 1872 O O . HIS A 1 237 ? -10.902 5.295 -17.360 1.00 82.88 237 HIS A O 1
ATOM 1878 N N . ARG A 1 238 ? -11.069 3.848 -19.087 1.00 86.50 238 ARG A N 1
ATOM 1879 C CA . ARG A 1 238 ? -11.076 2.611 -18.287 1.00 86.50 238 ARG A CA 1
ATOM 1880 C C . ARG A 1 238 ? -9.695 1.972 -18.292 1.00 86.50 238 ARG A C 1
ATOM 1882 O O . ARG A 1 238 ? -9.173 1.654 -19.357 1.00 86.50 238 ARG A O 1
ATOM 1889 N N . PHE A 1 239 ? -9.089 1.835 -17.121 1.00 88.94 239 PHE A N 1
ATOM 1890 C CA . PHE A 1 239 ? -7.750 1.272 -16.970 1.00 88.94 239 PHE A CA 1
ATOM 1891 C C . PHE A 1 239 ? -7.551 0.729 -15.556 1.00 88.94 239 PHE A C 1
ATOM 1893 O O . PHE A 1 239 ? -8.274 1.083 -14.631 1.00 88.94 239 PHE A O 1
ATOM 1900 N N . HIS A 1 240 ? -6.535 -0.107 -15.380 1.00 91.19 240 HIS A N 1
ATOM 1901 C CA . HIS A 1 240 ? -6.103 -0.592 -14.076 1.00 91.19 240 HIS A CA 1
ATOM 1902 C C . HIS A 1 240 ? -4.674 -0.114 -13.858 1.00 91.19 240 HIS A C 1
ATOM 1904 O O . HIS A 1 240 ? -3.804 -0.387 -14.685 1.00 91.19 240 HIS A O 1
ATOM 1910 N N . ASN A 1 241 ? -4.431 0.641 -12.791 1.00 90.75 241 ASN A N 1
ATOM 1911 C CA . ASN A 1 241 ? -3.110 1.163 -12.469 1.00 90.75 241 ASN A CA 1
ATOM 1912 C C . ASN A 1 241 ? -2.570 0.479 -11.215 1.00 90.75 241 ASN A C 1
ATOM 1914 O O . ASN A 1 241 ? -3.166 0.590 -10.145 1.00 90.75 241 ASN A O 1
ATOM 1918 N N . ILE A 1 242 ? -1.443 -0.212 -11.366 1.00 91.50 242 ILE A N 1
ATOM 1919 C CA . ILE A 1 242 ? -0.714 -0.838 -10.268 1.00 91.50 242 ILE A CA 1
ATOM 1920 C C . ILE A 1 242 ? 0.676 -0.211 -10.225 1.00 91.50 242 ILE A C 1
ATOM 1922 O O . ILE A 1 242 ? 1.396 -0.237 -11.225 1.00 91.50 242 ILE A O 1
ATOM 1926 N N . LYS A 1 243 ? 1.059 0.332 -9.069 1.00 91.06 243 LYS A N 1
ATOM 1927 C CA . LYS A 1 243 ? 2.434 0.754 -8.809 1.00 91.06 243 LYS A CA 1
ATOM 1928 C C . LYS A 1 243 ? 3.178 -0.389 -8.144 1.00 91.06 243 LYS A C 1
ATOM 1930 O O . LYS A 1 243 ? 2.710 -0.966 -7.161 1.00 91.06 243 LYS A O 1
ATOM 1935 N N . LEU A 1 244 ? 4.337 -0.690 -8.706 1.00 91.12 244 LEU A N 1
ATOM 1936 C CA . LEU A 1 244 ? 5.276 -1.651 -8.165 1.00 91.12 244 LEU A CA 1
ATOM 1937 C C . LEU A 1 244 ? 6.485 -0.905 -7.626 1.00 91.12 244 LEU A C 1
ATOM 1939 O O . LEU A 1 244 ? 6.918 0.098 -8.191 1.00 91.12 244 LEU A O 1
ATOM 1943 N N . TYR A 1 245 ? 7.019 -1.427 -6.542 1.00 88.12 245 TYR A N 1
ATOM 1944 C CA . TYR A 1 245 ? 8.222 -0.954 -5.903 1.00 88.12 245 TYR A CA 1
ATOM 1945 C C . TYR A 1 245 ? 9.262 -2.072 -5.929 1.00 88.12 245 TYR A C 1
ATOM 1947 O O . TYR A 1 245 ? 8.926 -3.240 -5.717 1.00 88.12 245 TYR A O 1
ATOM 1955 N N . VAL A 1 246 ? 10.507 -1.713 -6.242 1.00 90.81 246 VAL A N 1
ATOM 1956 C CA . VAL A 1 246 ? 11.629 -2.648 -6.372 1.00 90.81 246 VAL A CA 1
ATOM 1957 C C . VAL A 1 246 ? 12.592 -2.376 -5.216 1.00 90.81 246 VAL A C 1
ATOM 1959 O O . VAL A 1 246 ? 13.430 -1.486 -5.348 1.00 90.81 246 VAL A O 1
ATOM 1962 N N . PRO A 1 247 ? 12.510 -3.113 -4.090 1.00 88.12 247 PRO A N 1
ATOM 1963 C CA . PRO A 1 247 ? 13.258 -2.784 -2.871 1.00 88.12 247 PRO A CA 1
ATOM 1964 C C . PRO A 1 247 ? 14.776 -2.710 -3.059 1.00 88.12 247 PRO A C 1
ATOM 1966 O O . PRO A 1 247 ? 15.468 -2.029 -2.318 1.00 88.12 247 PRO A O 1
ATOM 1969 N N . LYS A 1 248 ? 15.305 -3.416 -4.062 1.00 89.94 248 LYS A N 1
ATOM 1970 C CA . LYS A 1 248 ? 16.732 -3.434 -4.396 1.00 89.94 248 LYS A CA 1
ATOM 1971 C C . LYS A 1 248 ? 17.274 -2.083 -4.892 1.00 89.94 248 LYS A C 1
ATOM 1973 O O . LYS A 1 248 ? 18.481 -1.874 -4.832 1.00 89.94 248 LYS A O 1
ATOM 1978 N N . HIS A 1 249 ? 16.409 -1.220 -5.419 1.00 86.44 249 HIS A N 1
ATOM 1979 C CA . HIS A 1 249 ? 16.774 0.065 -6.027 1.00 86.44 249 HIS A CA 1
ATOM 1980 C C . HIS A 1 249 ? 16.246 1.267 -5.225 1.00 86.44 249 HIS A C 1
ATOM 1982 O O . HIS A 1 249 ? 16.154 2.370 -5.768 1.00 86.44 249 HIS A O 1
ATOM 1988 N N . ASP A 1 250 ? 15.863 1.046 -3.965 1.00 80.06 250 ASP A N 1
ATOM 1989 C CA . ASP A 1 250 ? 15.489 2.118 -3.040 1.00 80.06 250 ASP A CA 1
ATOM 1990 C C . ASP A 1 250 ? 16.691 2.822 -2.406 1.00 80.06 250 ASP A C 1
ATOM 1992 O O . ASP A 1 250 ? 17.694 2.138 -2.101 1.00 80.06 250 ASP A O 1
#

Foldseek 3Di:
DDDDDDDDPPPPPPDDPPQDAADDEDAFKKWKFAFPPCVFPRNVVVGIFIDYPHAFKDKDAQAPFFCQGPGPRDSGGGNGFKMKHALWFKWKDKPVDPDIDTDQFRIDMDTDDHPIMMMMGTDHQWAPAPDPVLVLVLLQCVLPDQLVVVLVVVLVVVVKDKAFDPGFDDPVVLQVCCCPVPVVRSRHDQRRGDIDIDDPDPVSVVVNVVSVCVSVVSQKGFSDWDFCQVPQDPVSDGDIDTGIDRVVSD

Sequence (250 aa):
LKDEKRGQEAEQLKKEDEKVEIGETKSGINLQGYCTNMDCLAAKAKLPVWINLGFGDISFNPDKTAYSCPDCGQPTVALIVKVMVFNAEHTISSSDNSIPVKDNHYQCFYPIKLGSSYEVKAKKIRQHATSLEDLISRSEDAMISNEIINLVAELQKYLITVVKPPKVKDTVRLLEKIQCDYDGDYNQVFDIGRFTILCDNATKLQTAVAVMKKAEKFNLIVSEDKDFFERQSKTHHRFHNIKLYVPKHD